Protein 3HYB (pdb70)

Structure (mmCIF, N/CA/C/O backbone):
data_3HYB
#
_entry.id   3HYB
#
_cell.length_a   74.990
_cell.length_b   74.990
_cell.length_c   123.841
_cell.angle_alpha   90.000
_cell.angle_beta   90.000
_cell.angle_gamma   120.000
#
_symmetry.space_group_name_H-M   'P 31 2 1'
#
loop_
_entity.id
_entity.type
_entity.pdbx_description
1 polymer 'RbcX protein'
2 non-polymer 'SULFATE ION'
3 water water
#
loop_
_atom_site.group_PDB
_atom_site.id
_atom_site.type_symbol
_atom_site.label_atom_id
_atom_site.label_alt_id
_atom_site.label_comp_id
_atom_site.label_asym_id
_atom_site.label_entity_id
_atom_site.label_seq_id
_atom_site.pdbx_PDB_ins_code
_atom_site.Cartn_x
_atom_site.Cartn_y
_atom_site.Cartn_z
_atom_site.occupancy
_atom_site.B_iso_or_equiv
_atom_site.auth_seq_id
_atom_site.auth_comp_id
_atom_site.auth_asym_id
_atom_site.auth_atom_id
_atom_site.pdbx_PDB_model_num
ATOM 1 N N . SER A 1 11 ? 66.524 -21.594 16.845 1.00 44.22 -9 SER A N 1
ATOM 2 C CA . SER A 1 11 ? 66.031 -21.734 15.444 1.00 43.83 -9 SER A CA 1
ATOM 3 C C . SER A 1 11 ? 64.549 -21.397 15.388 1.00 43.91 -9 SER A C 1
ATOM 4 O O . SER A 1 11 ? 63.699 -22.265 15.140 1.00 44.07 -9 SER A O 1
ATOM 6 N N . SER A 1 12 ? 64.259 -20.123 15.635 1.00 42.93 -8 SER A N 1
ATOM 7 C CA . SER A 1 12 ? 62.932 -19.568 15.474 1.00 42.53 -8 SER A CA 1
ATOM 8 C C . SER A 1 12 ? 62.797 -18.974 14.065 1.00 42.26 -8 SER A C 1
ATOM 9 O O . SER A 1 12 ? 62.261 -17.870 13.895 1.00 41.82 -8 SER A O 1
ATOM 11 N N . GLY A 1 13 ? 63.285 -19.723 13.065 1.00 41.69 -7 GLY A N 1
ATOM 12 C CA . GLY A 1 13 ? 63.339 -19.263 11.669 1.00 41.15 -7 GLY A CA 1
ATOM 13 C C . GLY A 1 13 ? 61.997 -19.038 10.985 1.00 40.99 -7 GLY A C 1
ATOM 14 O O . GLY A 1 13 ? 61.776 -17.993 10.353 1.00 41.07 -7 GLY A O 1
ATOM 15 N N . LEU A 1 14 ? 61.102 -20.020 11.113 1.00 40.59 -6 LEU A N 1
ATOM 16 C CA . LEU A 1 14 ? 59.787 -19.995 10.457 1.00 39.87 -6 LEU A CA 1
ATOM 17 C C . LEU A 1 14 ? 58.739 -19.112 11.143 1.00 39.48 -6 LEU A C 1
ATOM 18 O O . LEU A 1 14 ? 57.791 -18.646 10.494 1.00 39.51 -6 LEU A O 1
ATOM 23 N N A VAL A 1 15 ? 58.903 -18.901 12.445 0.50 39.34 -5 VAL A N 1
ATOM 24 N N B VAL A 1 15 ? 58.922 -18.882 12.444 0.50 39.13 -5 VAL A N 1
ATOM 25 C CA A VAL A 1 15 ? 57.953 -18.112 13.230 0.50 39.19 -5 VAL A CA 1
ATOM 26 C CA B VAL A 1 15 ? 58.001 -18.074 13.257 0.50 38.71 -5 VAL A CA 1
ATOM 27 C C A VAL A 1 15 ? 58.116 -16.605 12.965 0.50 38.95 -5 VAL A C 1
ATOM 28 C C B VAL A 1 15 ? 58.136 -16.584 12.923 0.50 38.73 -5 VAL A C 1
ATOM 29 O O A VAL A 1 15 ? 59.232 -16.086 13.038 0.50 38.87 -5 VAL A O 1
ATOM 30 O O B VAL A 1 15 ? 59.250 -16.057 12.913 0.50 38.65 -5 VAL A O 1
ATOM 37 N N . PRO A 1 16 ? 57.004 -15.903 12.641 1.00 38.74 -4 PRO A N 1
ATOM 38 C CA . PRO A 1 16 ? 57.041 -14.457 12.342 1.00 38.84 -4 PRO A CA 1
ATOM 39 C C . PRO A 1 16 ? 57.524 -13.579 13.509 1.00 39.31 -4 PRO A C 1
ATOM 40 O O . PRO A 1 16 ? 57.263 -13.888 14.677 1.00 39.11 -4 PRO A O 1
ATOM 44 N N . ARG A 1 17 ? 58.248 -12.510 13.172 1.00 40.22 -3 ARG A N 1
ATOM 45 C CA . ARG A 1 17 ? 58.725 -11.501 14.142 1.00 41.23 -3 ARG A CA 1
ATOM 46 C C . ARG A 1 17 ? 57.623 -10.971 15.075 1.00 41.55 -3 ARG A C 1
ATOM 47 O O . ARG A 1 17 ? 57.780 -10.894 16.307 1.00 41.45 -3 ARG A O 1
ATOM 49 N N . GLY A 1 18 ? 56.508 -10.591 14.467 1.00 41.80 -2 GLY A N 1
ATOM 50 C CA . GLY A 1 18 ? 55.409 -10.016 15.215 1.00 41.75 -2 GLY A CA 1
ATOM 51 C C . GLY A 1 18 ? 54.099 -1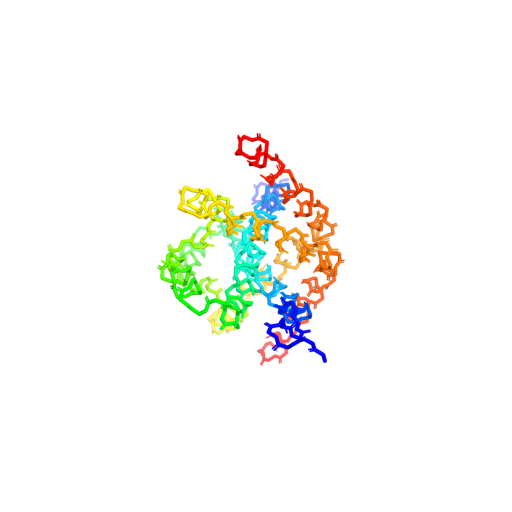0.335 14.545 1.00 41.88 -2 GLY A C 1
ATOM 52 O O . GLY A 1 18 ? 54.046 -11.091 13.553 1.00 41.74 -2 GLY A O 1
ATOM 53 N N . SER A 1 19 ? 53.041 -9.744 15.089 1.00 41.86 -1 SER A N 1
ATOM 54 C CA . SER A 1 19 ? 51.694 -10.117 14.715 1.00 41.69 -1 SER A CA 1
ATOM 55 C C . SER A 1 19 ? 50.949 -9.205 13.757 1.00 40.98 -1 SER A C 1
ATOM 56 O O . SER A 1 19 ? 49.806 -9.499 13.437 1.00 41.61 -1 SER A O 1
ATOM 59 N N . HIS A 1 20 ? 51.569 -8.122 13.286 1.00 40.01 0 HIS A N 1
ATOM 60 C CA . HIS A 1 20 ? 50.907 -7.215 12.329 1.00 38.79 0 HIS A CA 1
ATOM 61 C C . HIS A 1 20 ? 49.707 -6.508 12.953 1.00 37.62 0 HIS A C 1
ATOM 62 O O . HIS A 1 20 ? 48.671 -6.316 12.310 1.00 36.79 0 HIS A O 1
ATOM 69 N N . MET A 1 21 ? 49.859 -6.180 14.229 1.00 36.56 1 MET A N 1
ATOM 70 C CA . MET A 1 21 ? 48.895 -5.430 14.984 1.00 36.15 1 MET A CA 1
ATOM 71 C C . MET A 1 21 ? 49.527 -4.073 15.318 1.00 36.20 1 MET A C 1
ATOM 72 O O . MET A 1 21 ? 50.011 -3.840 16.442 1.00 35.91 1 MET A O 1
ATOM 77 N N . ASN A 1 22 ? 49.533 -3.195 14.319 1.00 35.76 2 ASN A N 1
ATOM 78 C CA . ASN A 1 22 ? 50.106 -1.872 14.456 1.00 36.53 2 ASN A CA 1
ATOM 79 C C . ASN A 1 22 ? 49.088 -0.966 15.173 1.00 36.53 2 ASN A C 1
ATOM 80 O O . ASN A 1 22 ? 48.253 -0.309 14.550 1.00 36.33 2 ASN A O 1
ATOM 85 N N . LEU A 1 23 ? 49.170 -0.966 16.493 1.00 37.01 3 LEU A N 1
ATOM 86 C CA . LEU A 1 23 ? 48.135 -0.398 17.357 1.00 37.90 3 LEU A CA 1
ATOM 87 C C . LEU A 1 23 ? 47.927 1.118 17.222 1.00 38.23 3 LEU A C 1
ATOM 88 O O . LEU A 1 23 ? 46.772 1.574 17.156 1.00 38.63 3 LEU A O 1
ATOM 93 N N . LYS A 1 24 ? 49.020 1.893 17.177 1.00 38.60 4 LYS A N 1
ATOM 94 C CA . LYS A 1 24 ? 48.928 3.348 16.892 1.00 39.04 4 LYS A CA 1
ATOM 95 C C . LYS A 1 24 ? 48.253 3.613 15.558 1.00 39.01 4 LYS A C 1
ATOM 96 O O . LYS A 1 24 ? 47.446 4.540 15.435 1.00 40.09 4 LYS A O 1
ATOM 102 N N . GLN A 1 25 ? 48.569 2.817 14.547 1.00 38.55 5 GLN A N 1
ATOM 103 C CA . GLN A 1 25 ? 47.914 3.005 13.262 1.00 38.84 5 GLN A CA 1
ATOM 104 C C . GLN A 1 25 ? 46.441 2.575 13.288 1.00 38.58 5 GLN A C 1
ATOM 105 O O . GLN A 1 25 ? 45.584 3.269 12.738 1.00 38.20 5 GLN A O 1
ATOM 111 N N . ILE A 1 26 ? 46.159 1.431 13.912 1.00 38.12 6 ILE A N 1
ATOM 112 C CA . ILE A 1 26 ? 44.786 0.917 14.010 1.00 37.52 6 ILE A CA 1
ATOM 113 C C . ILE A 1 26 ? 43.867 1.884 14.780 1.00 37.62 6 ILE A C 1
ATOM 114 O O . ILE A 1 26 ? 42.749 2.161 14.338 1.00 37.46 6 ILE A O 1
ATOM 119 N N . ALA A 1 27 ? 44.346 2.388 15.918 1.00 37.48 7 ALA A N 1
ATOM 120 C CA . ALA A 1 27 ? 43.600 3.357 16.733 1.00 37.35 7 ALA A CA 1
ATOM 121 C C . ALA A 1 27 ? 43.340 4.626 15.933 1.00 37.61 7 ALA A C 1
ATOM 122 O O . ALA A 1 27 ? 42.205 5.083 15.861 1.00 37.39 7 ALA A O 1
ATOM 124 N N A LYS A 1 28 ? 44.401 5.182 15.341 0.50 37.55 8 LYS A N 1
ATOM 125 N N B LYS A 1 28 ? 44.401 5.158 15.327 0.50 37.57 8 LYS A N 1
ATOM 126 C CA A LYS A 1 28 ? 44.313 6.351 14.471 0.50 37.39 8 LYS A CA 1
ATOM 127 C CA B LYS A 1 28 ? 44.350 6.338 14.478 0.50 37.38 8 LYS A CA 1
ATOM 128 C C A LYS A 1 28 ? 43.204 6.183 13.442 0.50 37.55 8 LYS A C 1
ATOM 129 C C B LYS A 1 28 ? 43.260 6.209 13.409 0.50 37.57 8 LYS A C 1
ATOM 130 O O A LYS A 1 28 ? 42.317 7.046 13.325 0.50 37.51 8 LYS A O 1
ATOM 131 O O B LYS A 1 28 ? 42.433 7.123 13.239 0.50 37.52 8 LYS A O 1
ATOM 142 N N . ASP A 1 29 ? 43.262 5.075 12.705 1.00 37.49 9 ASP A N 1
ATOM 143 C CA . ASP A 1 29 ? 42.279 4.766 11.665 1.00 37.66 9 ASP A CA 1
ATOM 144 C C . ASP A 1 29 ? 40.874 4.506 12.209 1.00 37.50 9 ASP A C 1
ATOM 145 O O . ASP A 1 29 ? 39.893 4.863 11.572 1.00 38.25 9 ASP A O 1
ATOM 150 N N . THR A 1 30 ? 40.779 3.877 13.375 1.00 37.46 10 THR A N 1
ATOM 151 C CA . THR A 1 30 ? 39.488 3.627 14.028 1.00 37.60 10 THR A CA 1
ATOM 152 C C . THR A 1 30 ? 38.850 4.954 14.500 1.00 37.99 10 THR A C 1
ATOM 153 O O . THR A 1 30 ? 37.631 5.131 14.413 1.00 37.41 10 THR A O 1
ATOM 157 N N . ALA A 1 31 ? 39.698 5.867 14.977 1.00 37.92 11 ALA A N 1
ATOM 158 C CA . ALA A 1 31 ? 39.283 7.161 15.461 1.00 38.48 11 ALA A CA 1
ATOM 159 C C . ALA A 1 31 ? 38.717 8.015 14.313 1.00 38.72 11 ALA A C 1
ATOM 160 O O . ALA A 1 31 ? 37.630 8.555 14.446 1.00 38.76 11 ALA A O 1
ATOM 162 N N . LYS A 1 32 ? 39.422 8.063 13.179 1.00 39.01 12 LYS A N 1
ATOM 163 C CA . LYS A 1 32 ? 38.962 8.752 11.971 1.00 39.52 12 LYS A CA 1
ATOM 164 C C . LYS A 1 32 ? 37.637 8.218 11.440 1.00 39.72 12 LYS A C 1
ATOM 165 O O . LYS A 1 32 ? 36.797 8.983 10.992 1.00 40.82 12 LYS A O 1
ATOM 167 N N . THR A 1 33 ? 37.480 6.900 11.442 1.00 40.02 13 THR A N 1
ATOM 168 C CA . THR A 1 33 ? 36.215 6.244 11.116 1.00 39.32 13 THR A CA 1
ATOM 169 C C . THR A 1 33 ? 35.116 6.622 12.106 1.00 38.71 13 THR A C 1
ATOM 170 O O . THR A 1 33 ? 33.959 6.766 11.718 1.00 38.44 13 THR A O 1
ATOM 174 N N . LEU A 1 34 ? 35.473 6.745 13.384 1.00 37.95 14 LEU A N 1
ATOM 175 C CA . LEU A 1 34 ? 34.506 7.082 14.418 1.00 37.95 14 LEU A CA 1
ATOM 176 C C . LEU A 1 34 ? 34.013 8.539 14.240 1.00 38.07 14 LEU A C 1
ATOM 177 O O . LEU A 1 34 ? 32.827 8.786 14.116 1.00 37.48 14 LEU A O 1
ATOM 182 N N . GLN A 1 35 ? 34.969 9.459 14.233 1.00 38.17 15 GLN A N 1
ATOM 183 C CA . GLN A 1 35 ? 34.796 10.851 13.915 1.00 38.92 15 GLN A CA 1
ATOM 184 C C . GLN A 1 35 ? 33.859 11.071 12.710 1.00 38.93 15 GLN A C 1
ATOM 185 O O . GLN A 1 35 ? 32.935 11.879 12.777 1.00 38.64 15 GLN A O 1
ATOM 191 N N A SER A 1 36 ? 34.085 10.302 11.647 0.50 38.72 16 SER A N 1
ATOM 192 N N B SER A 1 36 ? 34.093 10.351 11.618 0.50 38.74 16 SER A N 1
ATOM 193 C CA A SER A 1 36 ? 33.296 10.390 10.421 0.50 38.20 16 SER A CA 1
ATOM 194 C CA B SER A 1 36 ? 33.221 10.461 10.455 0.50 38.26 16 SER A CA 1
ATOM 195 C C A SER A 1 36 ? 31.951 9.635 10.453 0.50 38.27 16 SER A C 1
ATOM 196 C C B SER A 1 36 ? 31.836 9.864 10.713 0.50 38.26 16 SER A C 1
ATOM 197 O O A SER A 1 36 ? 31.099 9.847 9.587 0.50 37.94 16 SER A O 1
ATOM 198 O O B SER A 1 36 ? 30.827 10.411 10.273 0.50 37.95 16 SER A O 1
ATOM 203 N N . TYR A 1 37 ? 31.770 8.745 11.431 1.00 38.08 17 TYR A N 1
ATOM 204 C CA . TYR A 1 37 ? 30.447 8.170 11.706 1.00 37.12 17 TYR A CA 1
ATOM 205 C C . TYR A 1 37 ? 29.572 9.096 12.564 1.00 37.31 17 TYR A C 1
ATOM 206 O O . TYR A 1 37 ? 28.353 9.126 12.390 1.00 36.85 17 TYR A O 1
ATOM 215 N N . LEU A 1 38 ? 30.206 9.757 13.533 1.00 37.41 18 LEU A N 1
ATOM 216 C CA . LEU A 1 38 ? 29.576 10.748 14.390 1.00 38.14 18 LEU A CA 1
ATOM 217 C C . LEU A 1 38 ? 29.140 12.002 13.621 1.00 39.09 18 LEU A C 1
ATOM 218 O O . LEU A 1 38 ? 28.147 12.658 13.975 1.00 40.12 18 LEU A O 1
ATOM 223 N N . THR A 1 39 ? 29.886 12.319 12.563 1.00 39.64 19 THR A N 1
ATOM 224 C CA . THR A 1 39 ? 29.561 13.401 11.658 1.00 39.70 19 THR A CA 1
ATOM 225 C C . THR A 1 39 ? 28.295 13.033 10.905 1.00 40.57 19 THR A C 1
ATOM 226 O O . THR A 1 39 ? 27.372 13.850 10.781 1.00 41.38 19 THR A O 1
ATOM 230 N N . TYR A 1 40 ? 28.249 11.797 10.421 1.00 40.28 20 TYR A N 1
ATOM 231 C CA . TYR A 1 40 ? 27.091 11.269 9.733 1.00 40.40 20 TYR A CA 1
ATOM 232 C C . TYR A 1 40 ? 25.866 11.204 10.642 1.00 40.24 20 TYR A C 1
ATOM 233 O O . TYR A 1 40 ? 24.729 11.444 10.206 1.00 40.43 20 TYR A O 1
ATOM 242 N N . GLN A 1 41 ? 26.087 10.902 11.907 1.00 39.39 21 GLN A N 1
ATOM 243 C CA . GLN A 1 41 ? 24.979 10.822 12.813 1.00 39.22 21 GLN A CA 1
ATOM 244 C C . GLN A 1 41 ? 24.476 12.228 13.241 1.00 38.94 21 GLN A C 1
ATOM 245 O O . GLN A 1 41 ? 23.277 12.393 13.482 1.00 38.71 21 GLN A O 1
ATOM 251 N N . ALA A 1 42 ? 25.384 13.214 13.319 1.00 37.86 22 ALA A N 1
ATOM 252 C CA . ALA A 1 42 ? 25.023 14.630 13.515 1.00 37.33 22 ALA A CA 1
ATOM 253 C C . ALA A 1 42 ? 24.190 15.145 12.359 1.00 37.42 22 ALA A C 1
ATOM 254 O O . ALA A 1 42 ? 23.229 15.888 12.570 1.00 37.81 22 ALA A O 1
ATOM 256 N N . LEU A 1 43 ? 24.564 14.750 11.147 1.00 37.16 23 LEU A N 1
ATOM 257 C CA . LEU A 1 43 ? 23.770 14.993 9.971 1.00 37.01 23 LEU A CA 1
ATOM 258 C C . LEU A 1 43 ? 22.334 14.484 10.123 1.00 37.78 23 LEU A C 1
ATOM 259 O O . LEU A 1 43 ? 21.377 15.203 9.800 1.00 37.76 23 LEU A O 1
ATOM 264 N N . ARG A 1 44 ? 22.177 13.251 10.603 1.00 37.89 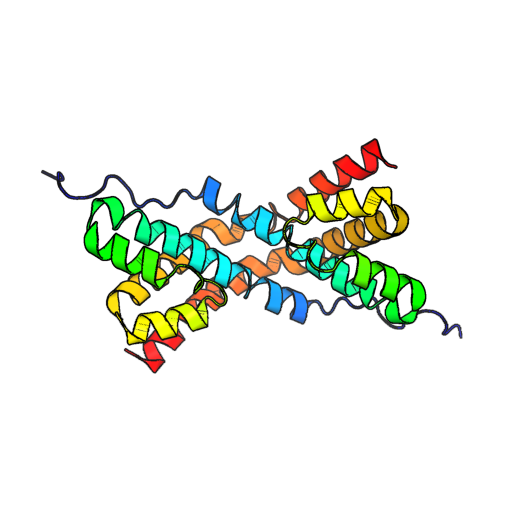24 ARG A N 1
ATOM 265 C CA . ARG A 1 44 ? 20.850 12.655 10.710 1.00 38.15 24 ARG A CA 1
ATOM 266 C C . ARG A 1 44 ? 19.978 13.449 11.671 1.00 37.78 24 ARG A C 1
ATOM 267 O O . ARG A 1 44 ? 18.787 13.641 11.404 1.00 37.66 24 ARG A O 1
ATOM 275 N N . THR A 1 45 ? 20.590 13.880 12.778 1.00 36.69 25 THR A N 1
ATOM 276 C CA . THR A 1 45 ? 19.962 14.685 13.803 1.00 36.41 25 THR A CA 1
ATOM 277 C C . THR A 1 45 ? 19.432 16.023 13.227 1.00 37.14 25 THR A C 1
ATOM 278 O O . THR A 1 45 ? 18.246 16.320 13.397 1.00 36.48 25 THR A O 1
ATOM 282 N N . VAL A 1 46 ? 20.289 16.793 12.534 1.00 37.72 26 VAL A N 1
ATOM 283 C CA . VAL A 1 46 ? 19.887 18.117 12.041 1.00 38.18 26 VAL A CA 1
ATOM 284 C C . VAL A 1 46 ? 18.911 18.012 10.888 1.00 38.13 26 VAL A C 1
ATOM 285 O O . VAL A 1 46 ? 17.997 18.829 10.774 1.00 37.83 26 VAL A O 1
ATOM 289 N N . LEU A 1 47 ? 19.084 16.980 10.068 1.00 37.81 27 LEU A N 1
ATOM 290 C CA . LEU A 1 47 ? 18.095 16.585 9.070 1.00 37.61 27 LEU A CA 1
ATOM 291 C C . LEU A 1 47 ? 16.698 16.377 9.678 1.00 37.08 27 LEU A C 1
ATOM 292 O O . LEU A 1 47 ? 15.700 16.885 9.162 1.00 37.05 27 LEU A O 1
ATOM 297 N N . ALA A 1 48 ? 16.642 15.636 10.779 1.00 35.92 28 ALA A N 1
ATOM 298 C CA . ALA A 1 48 ? 15.407 15.414 11.496 1.00 35.64 28 ALA A CA 1
ATOM 299 C C . ALA A 1 48 ? 14.831 16.689 12.150 1.00 35.71 28 ALA A C 1
ATOM 300 O O . ALA A 1 48 ? 13.592 16.887 12.151 1.00 35.78 28 ALA A O 1
ATOM 302 N N A GLN A 1 49 ? 15.728 17.511 12.713 0.60 35.50 29 GLN A N 1
ATOM 303 N N B GLN A 1 49 ? 15.693 17.544 12.694 0.40 35.22 29 GLN A N 1
ATOM 304 C CA A GLN A 1 49 ? 15.398 18.825 13.296 0.60 35.37 29 GLN A CA 1
ATOM 305 C CA B GLN A 1 49 ? 15.224 18.803 13.284 0.40 34.80 29 GLN A CA 1
ATOM 306 C C A GLN A 1 49 ? 14.764 19.715 12.234 0.60 35.50 29 GLN A C 1
ATOM 307 C C B GLN A 1 49 ? 14.729 19.767 12.215 0.40 35.18 29 GLN A C 1
ATOM 308 O O A GLN A 1 49 ? 13.677 20.247 12.435 0.60 35.98 29 GLN A O 1
ATOM 309 O O B GLN A 1 49 ? 13.697 20.410 12.392 0.40 35.54 29 GLN A O 1
ATOM 320 N N . LEU A 1 50 ? 15.456 19.847 11.104 1.00 35.62 30 LEU A N 1
ATOM 321 C CA . LEU A 1 50 ? 15.003 20.582 9.927 1.00 35.58 30 LEU A CA 1
ATOM 322 C C . LEU A 1 50 ? 13.703 20.033 9.309 1.00 36.39 30 LEU A C 1
ATOM 323 O O . LEU A 1 50 ? 12.879 20.805 8.800 1.00 35.62 30 LEU A O 1
ATOM 328 N N . GLY A 1 51 ? 13.523 18.708 9.329 1.00 37.13 31 GLY A N 1
ATOM 329 C CA . GLY A 1 51 ? 12.250 18.101 8.915 1.00 37.89 31 GLY A CA 1
ATOM 330 C C . GLY A 1 51 ? 11.052 18.702 9.649 1.00 38.54 31 GLY A C 1
ATOM 331 O O . GLY A 1 51 ? 9.986 18.880 9.071 1.00 38.44 31 GLY A O 1
ATOM 332 N N . GLU A 1 52 ? 11.244 19.024 10.926 1.00 39.20 32 GLU A N 1
ATOM 333 C CA . GLU A 1 52 ? 10.243 19.739 11.715 1.00 39.73 32 GLU A CA 1
ATOM 334 C C . GLU A 1 52 ? 10.223 21.246 11.469 1.00 40.00 32 GLU A C 1
ATOM 335 O O . GLU A 1 52 ? 9.159 21.814 11.271 1.00 40.24 32 GLU A O 1
ATOM 341 N N . THR A 1 53 ? 11.392 21.892 11.469 1.00 40.08 33 THR A N 1
ATOM 342 C CA . THR A 1 53 ? 11.451 23.360 11.493 1.00 39.50 33 THR A CA 1
ATOM 343 C C . THR A 1 53 ? 11.542 24.026 10.139 1.00 39.47 33 THR A C 1
ATOM 344 O O . THR A 1 53 ? 11.074 25.151 9.976 1.00 39.52 33 THR A O 1
ATOM 348 N N . ASN A 1 54 ? 12.160 23.359 9.170 1.00 39.62 34 ASN A N 1
ATOM 349 C CA . ASN A 1 54 ? 12.336 23.929 7.835 1.00 39.12 34 ASN A CA 1
ATOM 350 C C . ASN A 1 54 ? 12.350 22.841 6.757 1.00 39.50 34 ASN A C 1
ATOM 351 O O . ASN A 1 54 ? 13.408 22.554 6.186 1.00 39.87 34 ASN A O 1
ATOM 356 N N . PRO A 1 55 ? 11.165 22.256 6.452 1.00 39.35 35 PRO A N 1
ATOM 357 C CA . PRO A 1 55 ? 11.020 21.178 5.472 1.00 39.06 35 PRO A CA 1
ATOM 358 C C . PRO A 1 55 ? 11.752 21.334 4.130 1.00 38.41 35 PRO A C 1
ATOM 359 O O . PRO A 1 55 ? 12.352 20.360 3.668 1.00 38.37 35 PRO A O 1
ATOM 363 N N . PRO A 1 56 ? 11.654 22.507 3.476 1.00 38.21 36 PRO A N 1
ATOM 364 C CA . PRO A 1 56 ? 12.417 22.702 2.221 1.00 37.68 36 PRO A CA 1
ATOM 365 C C . PRO A 1 56 ? 13.943 22.641 2.376 1.00 37.50 36 PRO A C 1
ATOM 366 O O . PRO A 1 56 ? 14.618 22.102 1.498 1.00 37.61 36 PRO A O 1
ATOM 370 N N . LEU A 1 57 ? 14.465 23.155 3.482 1.00 37.39 37 LEU A N 1
ATOM 371 C CA . LEU A 1 57 ? 15.899 23.092 3.773 1.00 37.58 37 LEU A CA 1
ATOM 372 C C . LEU A 1 57 ? 16.345 21.675 4.163 1.00 37.52 37 LEU A C 1
ATOM 373 O O . LEU A 1 57 ? 17.451 21.266 3.830 1.00 37.71 37 LEU A O 1
ATOM 378 N N . ALA A 1 58 ? 15.480 20.931 4.854 1.00 37.04 38 ALA A N 1
ATOM 379 C CA . ALA A 1 58 ? 15.715 19.504 5.077 1.00 36.28 38 ALA A CA 1
ATOM 380 C C . ALA A 1 58 ? 15.904 18.778 3.746 1.00 36.00 38 ALA A C 1
ATOM 381 O O . ALA A 1 58 ? 16.834 18.000 3.592 1.00 36.21 38 ALA A O 1
ATOM 383 N N . LEU A 1 59 ? 15.032 19.058 2.781 1.00 35.39 39 LEU A N 1
ATOM 384 C CA . LEU A 1 59 ? 15.089 18.412 1.471 1.00 35.35 39 LEU A CA 1
ATOM 385 C C . LEU A 1 59 ? 16.387 18.762 0.731 1.00 35.77 39 LEU A C 1
ATOM 386 O O . LEU A 1 59 ? 17.030 17.878 0.151 1.00 36.03 39 LEU A O 1
ATOM 391 N N . TRP A 1 60 ? 16.750 20.046 0.764 1.00 36.16 40 TRP A N 1
ATOM 392 C CA . TRP A 1 60 ? 18.000 20.541 0.184 1.00 36.50 40 TRP A CA 1
ATOM 393 C C . TRP A 1 60 ? 19.200 19.787 0.775 1.00 36.77 40 TRP A C 1
ATOM 394 O O . TRP A 1 60 ? 20.041 19.316 0.031 1.00 36.93 40 TRP A O 1
ATOM 405 N N . LEU A 1 61 ? 19.254 19.698 2.104 1.00 37.05 41 LEU A N 1
ATOM 406 C CA . LEU A 1 61 ? 20.339 19.042 2.815 1.00 37.52 41 LEU A CA 1
ATOM 407 C C . LEU A 1 61 ? 20.422 17.545 2.492 1.00 38.31 41 LEU A C 1
ATOM 408 O O . LEU A 1 61 ? 21.504 17.025 2.314 1.00 39.45 41 LEU A O 1
ATOM 413 N N . HIS A 1 62 ? 19.275 16.882 2.398 1.00 38.13 42 HIS A N 1
ATOM 414 C CA . HIS A 1 62 ? 19.186 15.454 2.090 1.00 37.42 42 HIS A CA 1
ATOM 415 C C . HIS A 1 62 ? 19.711 15.176 0.673 1.00 37.69 42 HIS A C 1
ATOM 416 O O . HIS A 1 62 ? 20.568 14.303 0.461 1.00 38.16 42 HIS A O 1
ATOM 423 N N . ASN A 1 63 ? 19.190 15.923 -0.288 1.00 37.47 43 ASN A N 1
ATOM 424 C CA . ASN A 1 63 ? 19.624 15.832 -1.663 1.00 37.61 43 ASN A CA 1
ATOM 425 C C . ASN A 1 63 ? 21.100 16.200 -1.825 1.00 37.85 43 ASN A C 1
ATOM 426 O O . ASN A 1 63 ? 21.801 15.573 -2.607 1.00 37.84 43 ASN A O 1
ATOM 431 N N . PHE A 1 64 ? 21.567 17.213 -1.097 1.00 38.32 44 PHE A N 1
ATOM 432 C CA . PHE A 1 64 ? 22.970 17.608 -1.166 1.00 39.39 44 PHE A CA 1
ATOM 433 C C . PHE A 1 64 ? 23.892 16.489 -0.628 1.00 39.32 44 PHE A C 1
ATOM 434 O O . PHE A 1 64 ? 24.934 16.211 -1.204 1.00 39.63 44 PHE A O 1
ATOM 442 N N . SER A 1 65 ? 23.479 15.870 0.474 1.00 39.25 45 SER A N 1
ATOM 443 C CA . SER A 1 65 ? 24.282 14.936 1.239 1.00 39.08 45 SER A CA 1
ATOM 444 C C . SER A 1 65 ? 24.440 13.526 0.663 1.00 39.72 45 SER A C 1
ATOM 445 O O . SER A 1 65 ? 25.376 12.798 1.050 1.00 39.91 45 SER A O 1
ATOM 448 N N . ALA A 1 66 ? 23.530 13.150 -0.235 1.00 39.97 46 ALA A N 1
ATOM 449 C CA . ALA A 1 66 ? 23.439 11.797 -0.788 1.00 40.57 46 ALA A CA 1
ATOM 450 C C .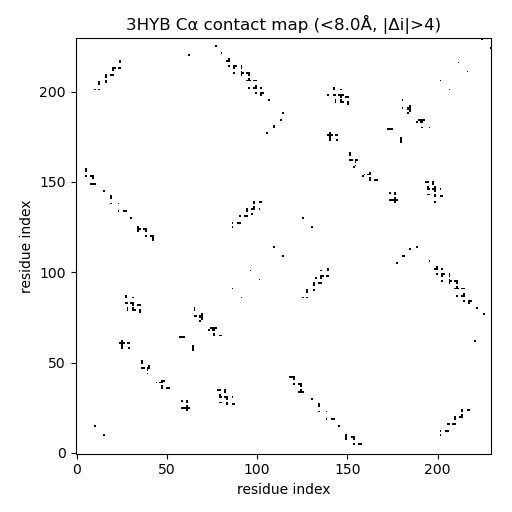 ALA A 1 66 ? 24.736 11.326 -1.465 1.00 40.90 46 ALA A C 1
ATOM 451 O O . ALA A 1 66 ? 25.113 11.828 -2.518 1.00 41.13 46 ALA A O 1
ATOM 453 N N . GLY A 1 67 ? 25.423 10.370 -0.842 1.00 41.55 47 GLY A N 1
ATOM 454 C CA . GLY A 1 67 ? 26.710 9.883 -1.349 1.00 41.93 47 GLY A CA 1
ATOM 455 C C . GLY A 1 67 ? 27.880 10.827 -1.093 1.00 42.35 47 GLY A C 1
ATOM 456 O O . GLY A 1 67 ? 28.799 10.915 -1.912 1.00 42.37 47 GLY A O 1
ATOM 457 N N . LYS A 1 68 ? 27.847 11.532 0.044 1.00 42.52 48 LYS A N 1
ATOM 458 C CA . LYS A 1 68 ? 28.927 12.455 0.450 1.00 42.63 48 LYS A CA 1
ATOM 459 C C . LYS A 1 68 ? 29.519 12.167 1.841 1.00 42.37 48 LYS A C 1
ATOM 460 O O . LYS A 1 68 ? 30.496 12.805 2.239 1.00 42.62 48 LYS A O 1
ATOM 466 N N . VAL A 1 69 ? 28.938 11.206 2.562 1.00 42.09 49 VAL A N 1
ATOM 467 C CA . VAL A 1 69 ? 29.234 10.983 3.994 1.00 41.71 49 VAL A CA 1
ATOM 468 C C . VAL A 1 69 ? 30.375 10.009 4.353 1.00 41.00 49 VAL A C 1
ATOM 469 O O . VAL A 1 69 ? 30.535 9.656 5.529 1.00 40.73 49 VAL A O 1
ATOM 473 N N . GLN A 1 70 ? 31.169 9.592 3.366 1.00 39.99 50 GLN A N 1
ATOM 474 C CA . GLN A 1 70 ? 32.281 8.663 3.622 1.00 39.23 50 GLN A CA 1
ATOM 475 C C . GLN A 1 70 ? 33.368 9.297 4.494 1.00 38.64 50 GLN A C 1
ATOM 476 O O . GLN A 1 70 ? 33.850 8.680 5.441 1.00 38.26 50 GLN A O 1
ATOM 478 N N . ASP A 1 71 ? 33.736 10.533 4.170 1.00 38.01 51 ASP A N 1
ATOM 479 C CA . ASP A 1 71 ? 34.725 11.284 4.934 1.00 37.37 51 ASP A CA 1
ATOM 480 C C . ASP A 1 71 ? 34.054 12.529 5.528 1.00 37.45 51 ASP A C 1
ATOM 481 O O . ASP A 1 71 ? 33.631 13.425 4.803 1.00 37.31 51 ASP A O 1
ATOM 486 N N . GLY A 1 72 ? 33.971 12.561 6.858 1.00 37.77 52 GLY A N 1
ATOM 487 C CA . GLY A 1 72 ? 33.280 13.614 7.601 1.00 37.74 52 GLY A CA 1
ATOM 488 C C . GLY A 1 72 ? 33.873 15.006 7.469 1.00 37.75 52 GLY A C 1
ATOM 489 O O . GLY A 1 72 ? 33.149 15.985 7.558 1.00 37.90 52 GLY A O 1
ATOM 490 N N . GLU A 1 73 ? 35.188 15.104 7.269 1.00 37.81 53 GLU A N 1
ATOM 491 C CA . GLU A 1 73 ? 35.841 16.411 7.152 1.00 37.68 53 GLU A CA 1
ATOM 492 C C . GLU A 1 73 ? 35.639 16.982 5.760 1.00 37.51 53 GLU A C 1
ATOM 493 O O . GLU A 1 73 ? 35.378 18.178 5.595 1.00 37.72 53 GLU A O 1
ATOM 499 N N . LYS A 1 74 ? 35.749 16.106 4.767 1.00 37.27 54 LYS A N 1
ATOM 500 C CA . LYS A 1 74 ? 35.463 16.436 3.385 1.00 37.11 54 LYS A CA 1
ATOM 501 C C . LYS A 1 74 ? 34.010 16.899 3.236 1.00 37.03 54 LYS A C 1
ATOM 502 O O . LYS A 1 74 ? 33.726 17.883 2.541 1.00 37.07 54 LYS A O 1
ATOM 504 N N . TYR A 1 75 ? 33.106 16.191 3.911 1.00 36.78 55 TYR A N 1
ATOM 505 C CA . TYR A 1 75 ? 31.681 16.510 3.908 1.00 36.44 55 TYR A CA 1
ATOM 506 C C . TYR A 1 75 ? 31.406 17.919 4.457 1.00 36.09 55 TYR A C 1
ATOM 507 O O . TYR A 1 75 ? 30.829 18.749 3.756 1.00 35.57 55 TYR A O 1
ATOM 516 N N . ILE A 1 76 ? 31.819 18.177 5.705 1.00 35.55 56 ILE A N 1
ATOM 517 C CA . ILE A 1 76 ? 31.676 19.508 6.313 1.00 34.95 56 ILE A CA 1
ATOM 518 C C . ILE A 1 76 ? 32.261 20.655 5.450 1.00 34.95 56 ILE A C 1
ATOM 519 O O . ILE A 1 76 ? 31.621 21.698 5.290 1.00 34.77 56 ILE A O 1
ATOM 524 N N . GLU A 1 77 ? 33.447 20.451 4.875 1.00 34.68 57 GLU A N 1
ATOM 525 C CA . GLU A 1 77 ? 34.047 21.456 3.986 1.00 34.81 57 GLU A CA 1
ATOM 526 C C . GLU A 1 77 ? 33.222 21.713 2.711 1.00 34.38 57 GLU A C 1
ATOM 527 O O . GLU A 1 77 ? 33.091 22.852 2.274 1.00 34.09 57 GLU A O 1
ATOM 533 N N . GLU A 1 78 ? 32.665 20.660 2.123 1.00 34.19 58 GLU A N 1
ATOM 534 C CA . GLU A 1 78 ? 31.761 20.828 0.986 1.00 34.69 58 GLU A CA 1
ATOM 535 C C . GLU A 1 78 ? 30.514 21.620 1.383 1.00 34.42 58 GLU A C 1
ATOM 536 O O . GLU A 1 78 ? 30.016 22.432 0.605 1.00 33.81 58 GLU A O 1
ATOM 542 N N . LEU A 1 79 ? 30.031 21.373 2.604 1.00 34.51 59 LEU A N 1
ATOM 543 C CA . LEU A 1 79 ? 28.838 22.024 3.118 1.00 33.89 59 LEU A CA 1
ATOM 544 C C . LEU A 1 79 ? 29.090 23.497 3.455 1.00 34.32 59 LEU A C 1
ATOM 545 O O . LEU A 1 79 ? 28.217 24.329 3.256 1.00 34.13 59 LEU A O 1
ATOM 550 N N . PHE A 1 80 ? 30.288 23.814 3.945 1.00 34.81 60 PHE A N 1
ATOM 551 C CA . PHE A 1 80 ? 30.684 25.210 4.184 1.00 35.11 60 PHE A CA 1
ATOM 552 C C . PHE A 1 80 ? 30.527 26.178 3.010 1.00 35.43 60 PHE A C 1
ATOM 553 O O . PHE A 1 80 ? 30.143 27.339 3.208 1.00 35.86 60 PHE A O 1
ATOM 561 N N . LEU A 1 81 ? 30.834 25.718 1.799 1.00 36.05 61 LEU A N 1
ATOM 562 C CA . LEU A 1 81 ? 30.701 26.554 0.591 1.00 36.25 61 LEU A CA 1
ATOM 563 C C . LEU A 1 81 ? 29.252 26.914 0.267 1.00 36.59 61 LEU A C 1
ATOM 564 O O . LEU A 1 81 ? 28.965 28.034 -0.170 1.00 36.29 61 LEU A O 1
ATOM 569 N N . GLU A 1 82 ? 28.338 25.971 0.496 1.00 36.94 62 GLU A N 1
ATOM 570 C CA . GLU A 1 82 ? 26.933 26.163 0.119 1.00 37.25 62 GLU A CA 1
ATOM 571 C C . GLU A 1 82 ? 26.149 26.780 1.267 1.00 36.79 62 GLU A C 1
ATOM 572 O O . GLU A 1 82 ? 25.474 27.797 1.083 1.00 36.63 62 GLU A O 1
ATOM 578 N N . LYS A 1 83 ? 26.267 26.173 2.446 1.00 36.00 63 LYS A N 1
ATOM 579 C CA . LYS A 1 83 ? 25.471 26.544 3.611 1.00 35.74 63 LYS A CA 1
ATOM 580 C C . LYS A 1 83 ? 26.272 26.591 4.923 1.00 35.55 63 LYS A C 1
ATOM 581 O O . LYS A 1 83 ? 26.102 25.721 5.776 1.00 35.25 63 LYS A O 1
ATOM 587 N N . PRO A 1 84 ? 27.090 27.645 5.128 1.00 35.46 64 PRO A N 1
ATOM 588 C CA . PRO A 1 84 ? 27.982 27.695 6.300 1.00 35.43 64 PRO A CA 1
ATOM 589 C C . PRO A 1 84 ? 27.221 27.572 7.624 1.00 35.19 64 PRO A C 1
ATOM 590 O O . PRO A 1 84 ? 27.769 27.082 8.614 1.00 35.65 64 PRO A O 1
ATOM 594 N N . ASP A 1 85 ? 25.966 27.998 7.607 1.00 34.87 65 ASP A N 1
ATOM 595 C CA . ASP A 1 85 ? 25.030 27.889 8.724 1.00 35.28 65 ASP A CA 1
ATOM 596 C C . ASP A 1 85 ? 24.802 26.437 9.193 1.00 34.49 65 ASP A C 1
ATOM 597 O O . ASP A 1 85 ? 24.835 26.137 10.385 1.00 33.83 65 ASP A O 1
ATOM 602 N N . LEU A 1 86 ? 24.493 25.578 8.231 1.00 34.45 66 LEU A N 1
ATOM 603 C CA . LEU A 1 86 ? 24.286 24.151 8.437 1.00 34.59 66 LEU A CA 1
ATOM 604 C C . LEU A 1 86 ? 25.578 23.432 8.818 1.00 34.82 66 LEU A C 1
ATOM 605 O O . LEU A 1 86 ? 25.576 22.627 9.746 1.00 35.37 66 LEU A O 1
ATOM 610 N N . ALA A 1 87 ? 26.675 23.736 8.120 1.00 34.55 67 ALA A N 1
ATOM 611 C CA . ALA A 1 87 ? 27.987 23.188 8.471 1.00 34.63 67 ALA A CA 1
ATOM 612 C C . ALA A 1 87 ? 28.301 23.390 9.945 1.00 34.37 67 ALA A C 1
ATOM 613 O O . ALA A 1 87 ? 28.718 22.450 10.637 1.00 35.46 67 ALA A O 1
ATOM 615 N N . LEU A 1 88 ? 28.090 24.609 10.423 1.00 33.56 68 LEU A N 1
ATOM 616 C CA . LEU A 1 88 ? 28.368 24.954 11.802 1.00 32.58 68 LEU A CA 1
ATOM 617 C C . LEU A 1 88 ? 27.460 24.208 12.764 1.00 32.54 68 LEU A C 1
ATOM 618 O O . LEU A 1 88 ? 27.908 23.814 13.850 1.00 31.51 68 LEU A O 1
ATOM 623 N N . ARG A 1 89 ? 26.203 24.023 12.356 1.00 32.61 69 ARG A N 1
ATOM 624 C CA . ARG A 1 89 ? 25.212 23.217 13.096 1.00 33.35 69 ARG A CA 1
ATOM 625 C C . ARG A 1 89 ? 25.655 21.748 13.272 1.00 33.81 69 ARG A C 1
ATOM 626 O O . ARG A 1 89 ? 25.644 21.228 14.383 1.00 33.86 69 ARG A O 1
ATOM 634 N N . ILE A 1 90 ? 26.038 21.103 12.177 1.00 35.22 70 ILE A N 1
ATOM 635 C CA . ILE A 1 90 ? 26.564 19.736 12.206 1.00 36.65 70 ILE A CA 1
ATOM 636 C C . ILE A 1 90 ? 27.816 19.635 13.071 1.00 37.60 70 ILE A C 1
ATOM 637 O O . ILE A 1 90 ? 27.953 18.694 13.868 1.00 38.54 70 ILE A O 1
ATOM 642 N N . MET A 1 91 ? 28.708 20.620 12.944 1.00 37.74 71 MET A N 1
ATOM 643 C CA . MET A 1 91 ? 29.940 20.663 13.732 1.00 37.52 71 MET A CA 1
ATOM 644 C C . MET A 1 91 ? 29.698 20.623 15.227 1.00 37.23 71 MET A C 1
ATOM 645 O O . MET A 1 91 ? 30.450 19.952 15.976 1.00 38.38 71 MET A O 1
ATOM 650 N N . THR A 1 92 ? 28.679 21.369 15.652 1.00 35.43 72 THR A N 1
ATOM 651 C CA . THR A 1 92 ? 28.217 21.436 17.031 1.00 34.12 72 THR A CA 1
ATOM 652 C C . THR A 1 92 ? 27.535 20.151 17.520 1.00 34.35 72 THR A C 1
ATOM 653 O O . THR A 1 92 ? 27.669 19.769 18.691 1.00 34.33 72 THR A O 1
ATOM 657 N N . VAL A 1 93 ? 26.731 19.551 16.648 1.00 34.76 73 VAL A N 1
ATOM 658 C CA . VAL A 1 93 ? 25.984 18.340 16.994 1.00 35.49 73 VAL A CA 1
ATOM 659 C C . VAL A 1 93 ? 26.967 17.112 17.159 1.00 35.52 73 VAL A C 1
ATOM 660 O O . VAL A 1 93 ? 26.904 16.401 18.150 1.00 35.31 73 VAL A O 1
ATOM 664 N N . ARG A 1 94 ? 27.888 16.940 16.218 1.00 35.89 74 ARG A N 1
ATOM 665 C CA . ARG A 1 94 ? 28.930 15.896 16.266 1.00 36.92 74 ARG A CA 1
ATOM 666 C C . ARG A 1 94 ? 29.789 16.039 17.521 1.00 37.61 74 ARG A C 1
ATOM 667 O O . ARG A 1 94 ? 30.158 15.048 18.156 1.00 38.56 74 ARG A O 1
ATOM 675 N N . GLU A 1 95 ? 30.089 17.285 17.876 1.00 37.40 75 GLU A N 1
ATOM 676 C CA . GLU A 1 95 ? 30.855 17.619 19.060 1.00 37.12 75 GLU A CA 1
ATOM 677 C C . GLU A 1 95 ? 30.051 17.210 20.304 1.00 36.24 75 GLU A C 1
ATOM 678 O O . GLU A 1 95 ? 30.589 16.600 21.223 1.00 36.18 75 GLU A O 1
ATOM 684 N N . HIS A 1 96 ? 28.762 17.550 20.319 1.00 35.33 76 HIS A N 1
ATOM 685 C CA . HIS A 1 96 ? 27.856 17.240 21.434 1.00 34.85 76 HIS A CA 1
ATOM 686 C C . HIS A 1 96 ? 27.626 15.734 21.609 1.00 34.50 76 HIS A C 1
ATOM 687 O O . HIS A 1 96 ? 27.633 15.221 22.719 1.00 34.00 76 HIS A O 1
ATOM 694 N N . ILE A 1 97 ? 27.364 15.058 20.498 1.00 35.01 77 ILE A N 1
ATOM 695 C CA . ILE A 1 97 ? 27.186 13.603 20.475 1.00 35.27 77 ILE A CA 1
ATOM 696 C C . ILE A 1 97 ? 28.393 12.902 21.098 1.00 35.61 77 ILE A C 1
ATOM 697 O O . ILE A 1 97 ? 28.234 12.094 22.025 1.00 35.89 77 ILE A O 1
ATOM 702 N N . ALA A 1 98 ? 29.586 13.286 20.649 1.00 35.80 78 ALA A N 1
ATOM 703 C CA . ALA A 1 98 ? 30.829 12.693 21.110 1.00 35.86 78 ALA A CA 1
ATOM 704 C C . ALA A 1 98 ? 31.013 12.887 22.594 1.00 35.92 78 ALA A C 1
ATOM 705 O O . ALA A 1 98 ? 31.380 11.946 23.302 1.00 36.20 78 ALA A O 1
ATOM 707 N N . GLU A 1 99 ? 30.747 14.104 23.067 1.00 35.53 79 GLU A N 1
ATOM 708 C CA . GLU A 1 99 ? 30.868 14.452 24.470 1.00 35.09 79 GLU A CA 1
ATOM 709 C C . GLU A 1 99 ? 29.903 13.668 25.350 1.00 34.25 79 GLU A C 1
ATOM 710 O O . GLU A 1 99 ? 30.188 13.451 26.529 1.00 34.09 79 GLU A O 1
ATOM 716 N N . GLU A 1 100 ? 28.750 13.286 24.804 1.00 33.65 80 GLU A N 1
ATOM 717 C CA . GLU A 1 100 ? 27.774 12.513 25.580 1.00 33.67 80 GLU A CA 1
ATOM 718 C C . GLU A 1 100 ? 28.101 10.993 25.561 1.00 32.71 80 GLU A C 1
ATOM 719 O O . GLU A 1 100 ? 27.950 10.318 26.567 1.00 32.81 80 GLU A O 1
ATOM 725 N N . ILE A 1 101 ? 28.498 10.460 24.414 1.00 32.11 81 ILE A N 1
ATOM 726 C CA . ILE A 1 101 ? 28.569 8.998 24.257 1.00 33.02 81 ILE A CA 1
ATOM 727 C C . ILE A 1 101 ? 29.970 8.367 24.227 1.00 32.85 81 ILE A C 1
ATOM 728 O O . ILE A 1 101 ? 30.076 7.163 24.446 1.00 33.64 81 ILE A O 1
ATOM 733 N N . ALA A 1 102 ? 31.012 9.166 23.959 1.00 32.41 82 ALA A N 1
ATOM 734 C CA . ALA A 1 102 ? 32.332 8.626 23.652 1.00 32.43 82 ALA A CA 1
ATOM 735 C C . ALA A 1 102 ? 32.850 7.741 24.782 1.00 32.52 82 ALA A C 1
ATOM 736 O O . ALA A 1 102 ? 33.381 6.668 24.525 1.00 32.92 82 ALA A O 1
ATOM 738 N N . GLU A 1 103 ? 32.651 8.186 26.013 1.00 32.18 83 GLU A N 1
ATOM 739 C CA . GLU A 1 103 ? 33.145 7.482 27.180 1.00 32.45 83 GLU A CA 1
ATOM 740 C C . GLU A 1 103 ? 32.545 6.083 27.398 1.00 32.34 83 GLU A C 1
ATOM 741 O O . GLU A 1 103 ? 33.122 5.291 28.140 1.00 31.59 83 GLU A O 1
ATOM 747 N N . PHE A 1 104 ? 31.404 5.795 26.762 1.00 32.30 84 PHE A N 1
ATOM 748 C CA . PHE A 1 104 ? 30.721 4.509 26.942 1.00 31.89 84 PHE A CA 1
ATOM 749 C C . PHE A 1 104 ? 31.030 3.534 25.811 1.00 31.91 84 PHE A C 1
ATOM 750 O O . PHE A 1 104 ? 30.693 2.353 25.914 1.00 32.16 84 PHE A O 1
ATOM 758 N N . LEU A 1 105 ? 31.650 4.022 24.735 1.00 31.60 85 LEU A N 1
ATOM 759 C CA . LEU A 1 105 ? 31.975 3.174 23.599 1.00 32.32 85 LEU A CA 1
ATOM 760 C C . LEU A 1 105 ? 33.022 2.054 23.878 1.00 32.47 85 LEU A C 1
ATOM 761 O O . LEU A 1 105 ? 32.853 0.934 23.369 1.00 32.29 85 LEU A O 1
ATOM 766 N N . PRO A 1 106 ? 34.102 2.350 24.649 1.00 32.31 86 PRO A N 1
ATOM 767 C CA . PRO A 1 106 ? 35.066 1.243 24.931 1.00 32.33 86 PRO A CA 1
ATOM 768 C C . PRO A 1 106 ? 34.405 -0.035 25.506 1.00 32.41 86 PRO A C 1
ATOM 769 O O . PRO A 1 106 ? 34.533 -1.092 24.893 1.00 32.09 86 PRO A O 1
ATOM 773 N N . GLU A 1 107 ? 33.676 0.067 26.627 1.00 32.64 87 GLU A N 1
ATOM 774 C CA . GLU A 1 107 ? 32.885 -1.072 27.133 1.00 33.33 87 GLU A CA 1
ATOM 775 C C . GLU A 1 107 ? 31.959 -1.703 26.094 1.00 32.85 87 GLU A C 1
ATOM 776 O O . GLU A 1 107 ? 31.914 -2.922 25.972 1.00 32.77 87 GLU A O 1
ATOM 782 N N . MET A 1 108 ? 31.197 -0.879 25.383 1.00 32.27 88 MET A N 1
ATOM 783 C CA . MET A 1 108 ? 30.186 -1.373 24.455 1.00 32.30 88 MET A CA 1
ATOM 784 C C . MET A 1 108 ? 30.790 -2.181 23.301 1.00 32.14 88 MET A C 1
ATOM 785 O O . MET A 1 108 ? 30.175 -3.132 22.825 1.00 31.77 88 MET A O 1
ATOM 790 N N . VAL A 1 109 ? 31.978 -1.768 22.861 1.00 32.36 89 VAL A N 1
ATOM 791 C CA . VAL A 1 109 ? 32.698 -2.380 21.758 1.00 33.16 89 VAL A CA 1
ATOM 792 C C . VAL A 1 109 ? 33.447 -3.639 22.225 1.00 33.31 89 VAL A C 1
ATOM 793 O O . VAL A 1 109 ? 33.454 -4.666 21.532 1.00 32.94 89 VAL A O 1
ATOM 797 N N . VAL A 1 110 ? 34.068 -3.556 23.404 1.00 33.17 90 VAL A N 1
ATOM 798 C CA . VAL A 1 110 ? 34.782 -4.705 23.958 1.00 32.42 90 VAL A CA 1
ATOM 799 C C . VAL A 1 110 ? 33.787 -5.784 24.341 1.00 32.69 90 VAL A C 1
ATOM 800 O O . VAL A 1 110 ? 33.899 -6.913 23.851 1.00 33.40 90 VAL A O 1
ATOM 804 N N . THR A 1 111 ? 32.809 -5.466 25.190 1.00 32.15 91 THR A N 1
ATOM 805 C CA . THR A 1 111 ? 31.870 -6.508 25.605 1.00 32.18 91 THR A CA 1
ATOM 806 C C . THR A 1 111 ? 30.936 -6.960 24.467 1.00 31.99 91 THR A C 1
ATOM 807 O O . THR A 1 111 ? 30.509 -8.119 24.448 1.00 32.45 91 THR A O 1
ATOM 811 N N . GLY A 1 112 ? 30.671 -6.079 23.503 1.00 31.60 92 GLY A N 1
ATOM 812 C CA . GLY A 1 112 ? 29.924 -6.457 22.294 1.00 31.05 92 GLY A CA 1
ATOM 813 C C . GLY A 1 112 ? 30.654 -7.488 21.438 1.00 31.08 92 GLY A C 1
ATOM 814 O O . GLY A 1 112 ? 30.065 -8.474 20.985 1.00 30.51 92 GLY A O 1
ATOM 815 N N . ILE A 1 113 ? 31.946 -7.252 21.215 1.00 30.89 93 ILE A N 1
ATOM 816 C CA . ILE A 1 113 ? 32.792 -8.187 20.473 1.00 30.29 93 ILE A CA 1
ATOM 817 C C . ILE A 1 113 ? 32.882 -9.530 21.198 1.00 29.85 93 ILE A C 1
ATOM 818 O O . ILE A 1 113 ? 32.720 -10.583 20.588 1.00 29.69 93 ILE A O 1
ATOM 823 N N . GLN A 1 114 ? 33.100 -9.479 22.505 1.00 29.70 94 GLN A N 1
ATOM 824 C CA . GLN A 1 114 ? 33.236 -10.683 23.312 1.00 29.65 94 GLN A CA 1
ATOM 825 C C . GLN A 1 114 ? 31.964 -11.521 23.347 1.00 30.03 94 GLN A C 1
ATOM 826 O O . GLN A 1 114 ? 32.035 -12.753 23.285 1.00 30.58 94 GLN A O 1
ATOM 832 N N . GLN A 1 115 ? 30.815 -10.855 23.420 1.00 30.24 95 GLN A N 1
ATOM 833 C CA . GLN A 1 115 ? 29.503 -11.516 23.386 1.00 30.57 95 GLN A CA 1
ATOM 834 C C . GLN A 1 115 ? 29.132 -12.017 21.982 1.00 30.45 95 GLN A C 1
ATOM 835 O O . GLN A 1 115 ? 28.520 -13.076 21.848 1.00 30.22 95 GLN A O 1
ATOM 837 N N . ALA A 1 116 ? 29.496 -11.242 20.953 1.00 30.42 96 ALA A N 1
ATOM 838 C CA . ALA A 1 116 ? 29.229 -11.591 19.552 1.00 30.37 96 ALA A CA 1
ATOM 839 C C . ALA A 1 116 ? 30.078 -12.766 19.130 1.00 30.55 96 ALA A C 1
ATOM 840 O O . ALA A 1 116 ? 29.559 -13.727 18.569 1.00 31.16 96 ALA A O 1
ATOM 842 N N . ASN A 1 117 ? 31.380 -12.692 19.414 1.00 30.50 97 ASN A N 1
ATOM 843 C CA . ASN A 1 117 ? 32.279 -13.841 19.276 1.00 29.75 97 ASN A CA 1
ATOM 844 C C . ASN A 1 117 ? 31.677 -15.079 19.900 1.00 30.34 97 ASN A C 1
ATOM 845 O O . ASN A 1 117 ? 31.513 -16.099 19.235 1.00 30.67 97 ASN A O 1
ATOM 850 N N . MET A 1 118 ? 31.331 -14.983 21.179 1.00 30.80 98 MET A N 1
ATOM 851 C CA . MET A 1 118 ? 30.900 -16.150 21.931 1.00 31.46 98 MET A CA 1
ATOM 852 C C . MET A 1 118 ? 29.505 -16.681 21.534 1.00 32.01 98 MET A C 1
ATOM 853 O O . MET A 1 118 ? 29.196 -17.856 21.756 1.00 32.10 98 MET A O 1
ATOM 858 N N . GLU A 1 119 ? 28.690 -15.822 20.919 1.00 32.60 99 GLU A N 1
ATOM 859 C CA . GLU A 1 119 ? 27.412 -16.241 20.335 1.00 33.02 99 GLU A CA 1
ATOM 860 C C . GLU A 1 119 ? 27.618 -17.008 19.023 1.00 33.20 99 GLU A C 1
ATOM 861 O O . GLU A 1 119 ? 26.808 -17.861 18.661 1.00 33.49 99 GLU A O 1
ATOM 863 N N . LYS A 1 120 ? 28.697 -16.692 18.310 1.00 33.43 100 LYS A N 1
ATOM 864 C CA . LYS A 1 120 ? 28.995 -17.328 17.034 1.00 33.55 100 LYS A CA 1
ATOM 865 C C . LYS A 1 120 ? 29.570 -18.719 17.234 1.00 33.49 100 LYS A C 1
ATOM 866 O O . LYS A 1 120 ? 29.343 -19.613 16.418 1.00 33.39 100 LYS A O 1
ATOM 872 N N . ARG A 1 121 ? 30.297 -18.902 18.334 1.00 33.40 101 ARG A N 1
ATOM 873 C CA . ARG A 1 121 ? 30.830 -20.218 18.700 1.00 32.77 101 ARG A CA 1
ATOM 874 C C . ARG A 1 121 ? 29.736 -21.142 19.235 1.00 33.13 101 ARG A C 1
ATOM 875 O O . ARG A 1 121 ? 29.798 -22.369 19.055 1.00 33.06 101 ARG A O 1
ATOM 883 N N . ARG A 1 122 ? 28.743 -20.553 19.900 1.00 33.38 102 ARG A N 1
ATOM 884 C CA . ARG A 1 122 ? 27.628 -21.312 20.469 1.00 33.83 102 ARG A CA 1
ATOM 885 C C . ARG A 1 122 ? 26.652 -21.789 19.394 1.00 34.09 102 ARG A C 1
ATOM 886 O O . ARG A 1 122 ? 26.113 -22.887 19.500 1.00 34.16 102 ARG A O 1
ATOM 888 N N . GLN A 1 123 ? 26.436 -20.968 18.364 1.00 34.53 103 GLN A N 1
ATOM 889 C CA . GLN A 1 123 ? 25.575 -21.337 17.235 1.00 34.87 103 GLN A CA 1
ATOM 890 C C . GLN A 1 123 ? 26.198 -22.437 16.368 1.00 35.32 103 GLN A C 1
ATOM 891 O O . GLN A 1 123 ? 25.506 -23.382 15.950 1.00 35.32 103 GLN A O 1
ATOM 893 N N . HIS A 1 124 ? 27.505 -22.325 16.120 1.00 35.59 104 HIS A N 1
ATOM 894 C CA . HIS A 1 124 ? 28.190 -23.235 15.202 1.00 35.97 104 HIS A CA 1
ATOM 895 C C . HIS A 1 124 ? 29.041 -24.312 15.902 1.00 36.17 104 HIS A C 1
ATOM 896 O O . HIS A 1 124 ? 28.671 -25.487 15.909 1.00 36.27 104 HIS A O 1
ATOM 898 N N . LEU A 1 125 ? 30.166 -23.907 16.491 1.00 36.48 105 LEU A N 1
ATOM 899 C CA . LEU A 1 125 ? 31.075 -24.837 17.165 1.00 36.52 105 LEU A CA 1
ATOM 900 C C . LEU A 1 125 ? 30.396 -25.530 18.344 1.00 36.50 105 LEU A C 1
ATOM 901 O O . LEU A 1 125 ? 30.523 -26.755 18.510 1.00 36.81 105 LEU A O 1
ATOM 903 N N . SER B 1 11 ? 1.486 29.169 25.383 1.00 48.81 -9 SER B N 1
ATOM 904 C CA . SER B 1 11 ? 2.791 28.491 25.094 1.00 48.46 -9 SER B CA 1
ATOM 905 C C . SER B 1 11 ? 3.325 28.855 23.697 1.00 48.29 -9 SER B C 1
ATOM 906 O O . SER B 1 11 ? 2.683 29.590 22.937 1.00 47.96 -9 SER B O 1
ATOM 908 N N . SER B 1 12 ? 4.515 28.358 23.369 1.00 48.15 -8 SER B N 1
ATOM 909 C CA . SER B 1 12 ? 5.035 28.492 22.006 1.00 47.59 -8 SER B CA 1
ATOM 910 C C . SER B 1 12 ? 5.450 27.131 21.432 1.00 46.88 -8 SER B C 1
ATOM 911 O O . SER B 1 12 ? 6.360 26.456 21.945 1.00 46.64 -8 SER B O 1
ATOM 913 N N . GLY B 1 13 ? 4.753 26.747 20.363 1.00 45.98 -7 GLY B N 1
ATOM 914 C CA . GLY B 1 13 ? 4.875 25.415 19.788 1.00 44.67 -7 GLY B CA 1
ATOM 915 C C . GLY B 1 13 ? 5.173 25.381 18.303 1.00 43.39 -7 GLY B C 1
ATOM 916 O O . GLY B 1 13 ? 4.726 24.471 17.602 1.00 43.32 -7 GLY B O 1
ATOM 917 N N . LEU B 1 14 ? 5.899 26.389 17.821 1.00 42.13 -6 LEU B N 1
ATOM 918 C CA . LEU B 1 14 ? 6.631 26.270 16.564 1.00 40.86 -6 LEU B CA 1
ATOM 919 C C . LEU B 1 14 ? 8.006 25.644 16.851 1.00 40.21 -6 LEU B C 1
ATOM 920 O O . LEU B 1 14 ? 8.670 25.146 15.944 1.00 40.15 -6 LEU B O 1
ATOM 925 N N . VAL B 1 15 ? 8.420 25.675 18.116 1.00 39.13 -5 VAL B N 1
ATOM 926 C CA . VAL B 1 15 ? 9.692 25.085 18.527 1.00 38.56 -5 VAL B CA 1
ATOM 927 C C . VAL B 1 15 ? 9.547 23.578 18.820 1.00 38.15 -5 VAL B C 1
ATOM 928 O O . VAL B 1 15 ? 8.565 23.153 19.441 1.00 38.04 -5 VAL B O 1
ATOM 932 N N . PRO B 1 16 ? 10.508 22.765 18.326 1.00 37.45 -4 PRO B N 1
ATOM 933 C CA . PRO B 1 16 ? 10.477 21.320 18.479 1.00 36.58 -4 PRO B CA 1
ATOM 934 C C . PRO B 1 16 ? 10.596 20.881 19.926 1.00 36.65 -4 PRO B C 1
ATOM 935 O O . PRO B 1 16 ? 11.313 21.512 20.707 1.00 36.37 -4 PRO B O 1
ATOM 939 N N . ARG B 1 17 ? 9.898 19.797 20.264 1.00 36.27 -3 ARG B N 1
ATOM 940 C CA . ARG B 1 17 ? 9.941 19.212 21.594 1.00 36.33 -3 ARG B CA 1
ATOM 941 C C . ARG B 1 17 ? 11.314 18.627 21.922 1.00 36.60 -3 ARG B C 1
ATOM 942 O O . ARG B 1 17 ? 11.732 18.639 23.076 1.00 36.84 -3 ARG B O 1
ATOM 944 N N . GLY B 1 18 ? 12.032 18.132 20.921 1.00 36.30 -2 GLY B N 1
ATOM 945 C CA . GLY B 1 18 ? 13.323 17.533 21.205 1.00 36.42 -2 GLY B CA 1
ATOM 946 C C . GLY B 1 18 ? 14.439 17.907 20.262 1.00 36.58 -2 GLY B C 1
ATOM 947 O O . GLY B 1 18 ? 14.188 18.515 19.212 1.00 36.18 -2 GLY B O 1
ATOM 948 N N . SER B 1 19 ? 15.667 17.532 20.654 1.00 36.14 -1 SER B N 1
ATOM 949 C CA . SER B 1 19 ? 16.878 17.802 19.870 1.00 35.69 -1 SER B CA 1
ATOM 950 C C . SER B 1 19 ? 17.182 16.714 18.830 1.00 34.47 -1 SER B C 1
ATOM 951 O O . SER B 1 19 ? 18.032 16.915 17.964 1.00 34.53 -1 SER B O 1
ATOM 954 N N . HIS B 1 20 ? 16.457 15.592 18.899 1.00 33.05 0 HIS B N 1
ATOM 955 C CA . HIS B 1 20 ? 16.622 14.442 17.984 1.00 32.07 0 HIS B CA 1
ATOM 956 C C . HIS B 1 20 ? 17.978 13.713 18.100 1.00 31.71 0 HIS B C 1
ATOM 957 O O . HIS B 1 20 ? 18.540 13.244 17.112 1.00 30.82 0 HIS B O 1
ATOM 964 N N . MET B 1 21 ? 18.490 13.643 19.317 1.00 31.87 1 MET B N 1
ATOM 965 C CA . MET B 1 21 ? 19.678 12.871 19.610 1.00 32.65 1 MET B CA 1
ATOM 966 C C . MET B 1 21 ? 19.215 11.711 20.448 1.00 32.08 1 MET B C 1
ATOM 967 O O . MET B 1 21 ? 19.110 11.807 21.663 1.00 32.28 1 MET B O 1
ATOM 972 N N . ASN B 1 22 ? 18.866 10.629 19.780 1.00 31.49 2 ASN B N 1
ATOM 973 C CA . ASN B 1 22 ? 18.510 9.446 20.499 1.00 32.10 2 ASN B CA 1
ATOM 974 C C . ASN B 1 22 ? 19.855 8.794 20.829 1.00 31.95 2 ASN B C 1
ATOM 975 O O . ASN B 1 22 ? 20.412 8.085 20.009 1.00 31.47 2 ASN B O 1
ATOM 980 N N . LEU B 1 23 ? 20.361 9.105 22.021 1.00 31.70 3 LEU B N 1
ATOM 981 C CA . LEU B 1 23 ? 21.743 8.871 22.400 1.00 32.11 3 LEU B CA 1
ATOM 982 C C . LEU B 1 23 ? 22.086 7.399 22.576 1.00 32.16 3 LEU B C 1
ATOM 983 O O . LEU B 1 23 ? 23.121 6.966 22.086 1.00 32.73 3 LEU B O 1
ATOM 988 N N . LYS B 1 24 ? 21.234 6.627 23.250 1.00 31.95 4 LYS B N 1
ATOM 989 C CA . LYS B 1 24 ? 21.458 5.187 23.299 1.00 31.66 4 LYS B CA 1
ATOM 990 C C . LYS B 1 24 ? 21.301 4.474 21.948 1.00 31.72 4 LYS B C 1
ATOM 991 O O . LYS B 1 24 ? 22.033 3.524 21.679 1.00 31.33 4 LYS B O 1
ATOM 997 N N . GLN B 1 25 ? 20.407 4.948 21.076 1.00 31.40 5 GLN B N 1
ATOM 998 C CA . GLN B 1 25 ? 20.399 4.421 19.703 1.00 31.74 5 GLN B CA 1
ATOM 999 C C . GLN B 1 25 ? 21.685 4.749 18.899 1.00 31.99 5 GLN B C 1
ATOM 1000 O O . GLN B 1 25 ? 22.223 3.885 18.179 1.00 32.10 5 GLN B O 1
ATOM 1006 N N . ILE B 1 26 ? 22.179 5.977 19.053 1.00 31.27 6 ILE B N 1
ATOM 1007 C CA . ILE B 1 26 ? 23.362 6.444 18.345 1.00 30.96 6 ILE B CA 1
ATOM 1008 C C . ILE B 1 26 ? 24.602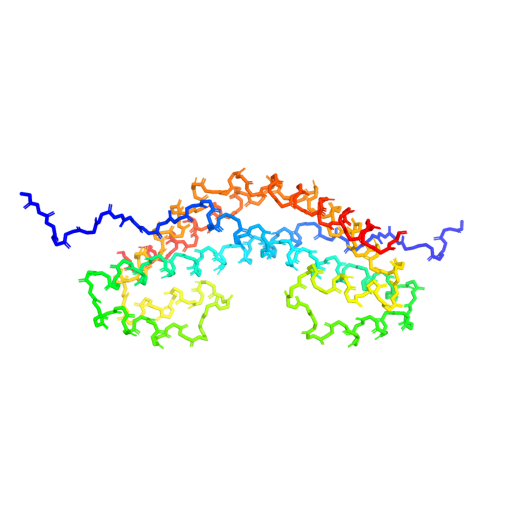 5.665 18.816 1.00 31.47 6 ILE B C 1
ATOM 1009 O O .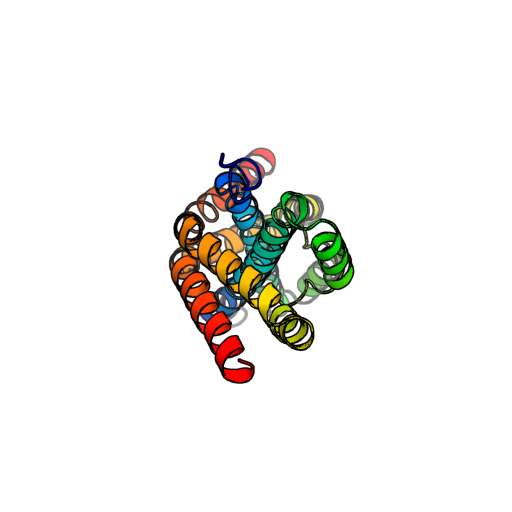 ILE B 1 26 ? 25.459 5.315 18.010 1.00 31.08 6 ILE B O 1
ATOM 1014 N N . ALA B 1 27 ? 24.682 5.448 20.124 1.00 31.27 7 ALA B N 1
ATOM 1015 C CA . ALA B 1 27 ? 25.773 4.742 20.748 1.00 33.02 7 ALA B CA 1
ATOM 1016 C C . ALA B 1 27 ? 25.766 3.271 20.310 1.00 33.66 7 ALA B C 1
ATOM 1017 O O . ALA B 1 27 ? 26.782 2.750 19.878 1.00 34.28 7 ALA B O 1
ATOM 1019 N N . LYS B 1 28 ? 24.599 2.643 20.420 1.00 34.48 8 LYS B N 1
ATOM 1020 C CA . LYS B 1 28 ? 24.316 1.314 19.907 1.00 35.07 8 LYS B CA 1
ATOM 1021 C C . LYS B 1 28 ? 24.740 1.182 18.429 1.00 35.07 8 LYS B C 1
ATOM 1022 O O . LYS B 1 28 ? 25.454 0.245 18.075 1.00 35.27 8 LYS B O 1
ATOM 1028 N N . ASP B 1 29 ? 24.339 2.132 17.582 1.00 35.12 9 ASP B N 1
ATOM 1029 C CA . ASP B 1 29 ? 24.734 2.138 16.156 1.00 35.30 9 ASP B CA 1
ATOM 1030 C C . ASP B 1 29 ? 26.229 2.371 15.922 1.00 34.95 9 ASP B C 1
ATOM 1031 O O . ASP B 1 29 ? 26.823 1.822 14.991 1.00 34.84 9 ASP B O 1
ATOM 1036 N N . THR B 1 30 ? 26.813 3.201 16.771 1.00 34.76 10 THR B N 1
ATOM 1037 C CA . THR B 1 30 ? 28.223 3.529 16.726 1.00 34.98 10 THR B CA 1
ATOM 1038 C C . THR B 1 30 ? 29.107 2.333 17.131 1.00 35.40 10 THR B C 1
ATOM 1039 O O . THR B 1 30 ? 30.099 2.053 16.467 1.00 35.79 10 THR B O 1
ATOM 1043 N N . ALA B 1 31 ? 28.748 1.658 18.220 1.00 35.33 11 ALA B N 1
ATOM 1044 C CA . ALA B 1 31 ? 29.459 0.457 18.679 1.00 36.05 11 ALA B CA 1
ATOM 1045 C C . ALA B 1 31 ? 29.477 -0.679 17.608 1.00 36.29 11 ALA B C 1
ATOM 1046 O O . ALA B 1 31 ? 30.526 -1.272 17.373 1.00 36.31 11 ALA B O 1
ATOM 1048 N N A LYS B 1 32 ? 28.337 -0.924 16.961 0.50 36.43 12 LYS B N 1
ATOM 1049 N N B LYS B 1 32 ? 28.333 -0.935 16.9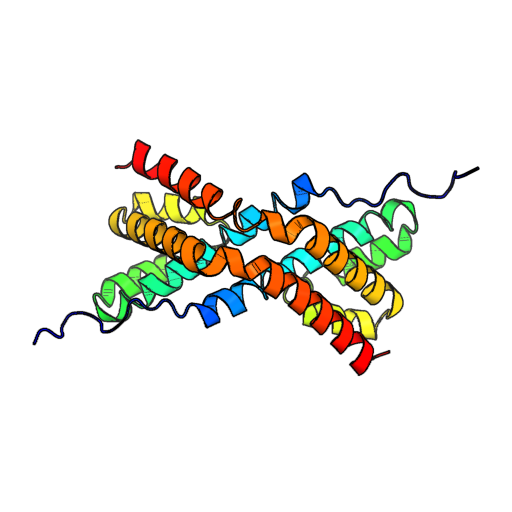67 0.50 36.40 12 LYS B N 1
ATOM 1050 C CA A LYS B 1 32 ? 28.220 -1.920 15.886 0.50 37.03 12 LYS B CA 1
ATOM 1051 C CA B LYS B 1 32 ? 28.227 -1.929 15.886 0.50 36.98 12 LYS B CA 1
ATOM 1052 C C A LYS B 1 32 ? 29.046 -1.589 14.635 0.50 37.44 12 LYS B C 1
ATOM 1053 C C B LYS B 1 32 ? 29.100 -1.592 14.664 0.50 37.42 12 LYS B C 1
ATOM 1054 O O A LYS B 1 32 ? 29.444 -2.483 13.882 0.50 37.25 12 LYS B O 1
ATOM 1055 O O B LYS B 1 32 ? 29.586 -2.485 13.964 0.50 37.28 12 LYS B O 1
ATOM 1066 N N . THR B 1 33 ? 29.275 -0.297 14.413 1.00 38.14 13 THR B N 1
ATOM 1067 C CA . THR B 1 33 ? 30.104 0.191 13.305 1.00 38.41 13 THR B CA 1
ATOM 1068 C C . THR B 1 33 ? 31.580 0.066 13.697 1.00 38.67 13 THR B C 1
ATOM 1069 O O . THR B 1 33 ? 32.425 -0.199 12.844 1.00 38.59 13 THR B O 1
ATOM 1073 N N . LEU B 1 34 ? 31.876 0.290 14.972 1.00 38.93 14 LEU B N 1
ATOM 1074 C CA . LEU B 1 34 ? 33.241 0.129 15.464 1.00 40.26 14 LEU B CA 1
ATOM 1075 C C . LEU B 1 34 ? 33.627 -1.363 15.416 1.00 40.37 14 LEU B C 1
ATOM 1076 O O . LEU B 1 34 ? 34.716 -1.699 14.979 1.00 40.65 14 LEU B O 1
ATOM 1081 N N . GLN B 1 35 ? 32.676 -2.223 15.782 1.00 40.24 15 GLN B N 1
ATOM 1082 C CA . GLN B 1 35 ? 32.841 -3.668 15.787 1.00 40.18 15 GLN B CA 1
ATOM 1083 C C . GLN B 1 35 ? 33.044 -4.236 14.417 1.00 39.55 15 GLN B C 1
ATOM 1084 O O . GLN B 1 35 ? 33.786 -5.195 14.264 1.00 40.04 15 GLN B O 1
ATOM 1090 N N . SER B 1 36 ? 32.389 -3.644 13.422 1.00 38.76 16 SER B N 1
ATOM 1091 C CA . SER B 1 36 ? 32.533 -4.048 12.032 1.00 37.14 16 SER B CA 1
ATOM 1092 C C . SER B 1 36 ? 33.850 -3.577 11.429 1.00 36.19 16 SER B C 1
ATOM 1093 O O . SER B 1 36 ? 34.448 -4.275 10.622 1.00 36.13 16 SER B O 1
ATOM 1096 N N . TYR B 1 37 ? 34.258 -2.359 11.761 1.00 34.59 17 TYR B N 1
ATOM 1097 C CA . TYR B 1 37 ? 35.557 -1.841 11.345 1.00 33.39 17 TYR B CA 1
ATOM 1098 C C . TYR B 1 37 ? 36.757 -2.561 12.030 1.00 33.84 17 TYR B C 1
ATOM 1099 O O . TYR B 1 37 ? 37.860 -2.620 11.468 1.00 33.07 17 TYR B O 1
ATOM 1108 N N . LEU B 1 38 ? 36.558 -3.001 13.271 1.00 34.06 18 LEU B N 1
ATOM 1109 C CA . LEU B 1 38 ? 37.608 -3.681 13.996 1.00 35.55 18 LEU B CA 1
ATOM 1110 C C . LEU B 1 38 ? 37.739 -5.131 13.490 1.00 36.71 18 LEU B C 1
ATOM 1111 O O . LEU B 1 38 ? 38.843 -5.686 13.482 1.00 37.45 18 LEU B O 1
ATOM 1116 N N . THR B 1 39 ? 36.620 -5.689 13.011 1.00 37.33 19 THR B N 1
ATOM 1117 C CA . THR B 1 39 ? 36.572 -6.967 12.325 1.00 37.41 19 THR B CA 1
ATOM 1118 C C . THR B 1 39 ? 37.274 -6.860 10.986 1.00 38.38 19 THR B C 1
ATOM 1119 O O . THR B 1 39 ? 37.874 -7.839 10.512 1.00 39.45 19 THR B O 1
ATOM 1123 N N . TYR B 1 40 ? 37.179 -5.692 10.351 1.00 38.15 20 TYR B N 1
ATOM 1124 C CA . TYR B 1 40 ? 37.878 -5.451 9.081 1.00 37.63 20 TYR B CA 1
ATOM 1125 C C . TYR B 1 40 ? 39.375 -5.294 9.351 1.00 37.73 20 TYR B C 1
ATOM 1126 O O . TYR B 1 40 ? 40.196 -5.791 8.583 1.00 37.55 20 TYR B O 1
ATOM 1135 N N . GLN B 1 41 ? 39.713 -4.614 10.445 1.00 37.46 21 GLN B N 1
ATOM 1136 C CA . GLN B 1 41 ? 41.103 -4.462 10.870 1.00 38.34 21 GLN B CA 1
ATOM 1137 C C . GLN B 1 41 ? 41.767 -5.816 11.233 1.00 38.78 21 GLN B C 1
ATOM 1138 O O . GLN B 1 41 ? 42.929 -6.043 10.908 1.00 38.44 21 GLN B O 1
ATOM 1144 N N . ALA B 1 42 ? 41.016 -6.676 11.929 1.00 39.43 22 ALA B N 1
ATOM 1145 C CA . ALA B 1 42 ? 41.460 -8.005 12.326 1.00 39.55 22 ALA B CA 1
ATOM 1146 C C . ALA B 1 42 ? 41.667 -8.851 11.090 1.00 40.15 22 ALA B C 1
ATOM 1147 O O . ALA B 1 42 ? 42.663 -9.554 10.997 1.00 40.45 22 ALA B O 1
ATOM 1149 N N . LEU B 1 43 ? 40.740 -8.749 10.133 1.00 40.41 23 LEU B N 1
ATOM 1150 C CA . LEU B 1 43 ? 40.853 -9.432 8.855 1.00 40.17 23 LEU B CA 1
ATOM 1151 C C . LEU B 1 43 ? 42.094 -8.983 8.090 1.00 40.14 23 LEU B C 1
ATOM 1152 O O . LEU B 1 43 ? 42.725 -9.789 7.400 1.00 40.65 23 LEU B O 1
ATOM 1157 N N . ARG B 1 44 ? 42.445 -7.708 8.217 1.00 39.56 24 ARG B N 1
ATOM 1158 C CA . ARG B 1 44 ? 43.696 -7.193 7.658 1.00 39.25 24 ARG B CA 1
ATOM 1159 C C . ARG B 1 44 ? 44.937 -7.779 8.351 1.00 38.44 24 ARG B C 1
ATOM 1160 O O . ARG B 1 44 ? 45.945 -8.031 7.695 1.00 37.98 24 ARG B O 1
ATOM 1168 N N . THR B 1 45 ? 44.856 -7.961 9.673 1.00 37.82 25 THR B N 1
ATOM 1169 C CA . THR B 1 45 ? 45.944 -8.524 10.474 1.00 37.48 25 THR B CA 1
ATOM 1170 C C . THR B 1 45 ? 46.188 -10.003 10.079 1.00 37.07 25 THR B C 1
ATOM 1171 O O . THR B 1 45 ? 47.247 -10.346 9.555 1.00 36.82 25 THR B O 1
ATOM 1175 N N . VAL B 1 46 ? 45.163 -10.835 10.275 1.00 36.43 26 VAL B N 1
ATOM 1176 C CA . VAL B 1 46 ? 45.155 -12.248 9.928 1.00 35.40 26 VAL B CA 1
ATOM 1177 C C . VAL B 1 46 ? 45.657 -12.456 8.506 1.00 35.22 26 VAL B C 1
ATOM 1178 O O . VAL B 1 46 ? 46.402 -13.389 8.228 1.00 36.05 26 VAL B O 1
ATOM 1182 N N . LEU B 1 47 ? 45.260 -11.556 7.614 1.00 34.25 27 LEU B N 1
ATOM 1183 C CA . LEU B 1 47 ? 45.663 -11.589 6.215 1.00 32.80 27 LEU B CA 1
ATOM 1184 C C . LEU B 1 47 ? 47.159 -11.339 6.037 1.00 31.65 27 LEU B C 1
ATOM 1185 O O . LEU B 1 47 ? 47.800 -11.978 5.219 1.00 31.63 27 LEU B O 1
ATOM 1190 N N . ALA B 1 48 ? 47.704 -10.400 6.799 1.00 30.64 28 ALA B N 1
ATOM 1191 C CA . ALA B 1 48 ? 49.123 -10.083 6.712 1.00 29.79 28 ALA B CA 1
ATOM 1192 C C . ALA B 1 48 ? 50.002 -11.173 7.353 1.00 29.32 28 ALA B C 1
ATOM 1193 O O . ALA B 1 48 ? 51.143 -11.381 6.922 1.00 29.04 28 ALA B O 1
ATOM 1195 N N A GLN B 1 49 ? 49.449 -11.824 8.383 0.50 28.80 29 GLN B N 1
ATOM 1196 N N B GLN B 1 49 ? 49.480 -11.855 8.367 0.50 29.00 29 GLN B N 1
ATOM 1197 C CA A GLN B 1 49 ? 50.068 -12.948 9.089 0.50 28.47 29 GLN B CA 1
ATOM 1198 C CA B GLN B 1 49 ? 50.223 -12.940 8.996 0.50 28.95 29 GLN B CA 1
ATOM 1199 C C A GLN B 1 49 ? 50.210 -14.143 8.136 0.50 29.04 29 GLN B C 1
ATOM 1200 C C B GLN B 1 49 ? 50.240 -14.189 8.109 0.50 29.26 29 GLN B C 1
ATOM 1201 O O A GLN B 1 49 ? 51.315 -14.664 7.928 0.50 28.81 29 GLN B O 1
ATOM 1202 O O B GLN B 1 49 ? 51.301 -14.794 7.913 0.50 29.01 29 GLN B O 1
ATOM 1213 N N . LEU B 1 50 ? 49.082 -14.540 7.538 1.00 29.35 30 LEU B N 1
ATOM 1214 C CA . LEU B 1 50 ? 49.016 -15.583 6.498 1.00 29.90 30 LEU B CA 1
ATOM 1215 C C . LEU B 1 50 ? 49.842 -15.213 5.272 1.00 29.99 30 LEU B C 1
ATOM 1216 O O . LEU B 1 50 ? 50.117 -16.068 4.429 1.00 30.79 30 LEU B O 1
ATOM 1221 N N . GLY B 1 51 ? 50.219 -13.942 5.153 1.00 30.09 31 GLY B N 1
ATOM 1222 C CA . GLY B 1 51 ? 51.122 -13.487 4.091 1.00 30.64 31 GLY B CA 1
ATOM 1223 C C . GLY B 1 51 ? 52.526 -14.029 4.301 1.00 31.01 31 GLY B C 1
ATOM 1224 O O . GLY B 1 51 ? 53.206 -14.420 3.350 1.00 31.26 31 GLY B O 1
ATOM 1225 N N . GLU B 1 52 ? 52.954 -14.053 5.557 1.00 31.66 32 GLU B N 1
ATOM 1226 C CA . GLU B 1 52 ? 54.217 -14.684 5.945 1.00 32.36 32 GLU B CA 1
ATOM 1227 C C . GLU B 1 52 ? 54.078 -16.213 6.032 1.00 32.70 32 GLU B C 1
ATOM 1228 O O . GLU B 1 52 ? 54.926 -16.959 5.534 1.00 32.85 32 GLU B O 1
ATOM 1234 N N . THR B 1 53 ? 52.975 -16.642 6.646 1.00 33.27 33 THR B N 1
ATOM 1235 C CA . THR B 1 53 ? 52.751 -17.994 7.150 1.00 33.72 33 THR B CA 1
ATOM 1236 C C . THR B 1 53 ? 52.153 -18.967 6.121 1.00 34.22 33 THR B C 1
ATOM 1237 O O . THR B 1 53 ? 52.660 -20.082 5.951 1.00 34.38 33 THR B O 1
ATOM 1241 N N . ASN B 1 54 ? 51.082 -18.544 5.450 1.00 34.50 34 ASN B N 1
ATOM 1242 C CA . ASN B 1 54 ? 50.371 -19.390 4.499 1.00 35.13 34 ASN B CA 1
ATOM 1243 C C . ASN B 1 54 ? 49.806 -18.572 3.304 1.00 36.08 34 ASN B C 1
ATOM 1244 O O . ASN B 1 54 ? 48.540 -18.165 3.317 1.00 36.64 34 ASN B O 1
ATOM 1249 N N . PRO B 1 55 ? 50.741 -18.323 2.277 1.00 36.36 35 PRO B N 1
ATOM 1250 C CA . PRO B 1 55 ? 50.369 -17.539 1.092 1.00 36.60 35 PRO B CA 1
ATOM 1251 C C . PRO B 1 55 ? 49.132 -18.031 0.312 1.00 36.83 35 PRO B C 1
ATOM 1252 O O . PRO B 1 55 ? 48.313 -17.199 -0.080 1.00 37.31 35 PRO B O 1
ATOM 1256 N N . PRO B 1 56 ? 49.004 -19.354 0.041 1.00 37.02 36 PRO B N 1
ATOM 1257 C CA . PRO B 1 56 ? 47.682 -19.790 -0.532 1.00 36.90 36 PRO B CA 1
ATOM 1258 C C . PRO B 1 56 ? 46.392 -19.319 0.266 1.00 36.84 36 PRO B C 1
ATOM 1259 O O . PRO B 1 56 ? 45.357 -19.130 -0.337 1.00 36.81 36 PRO B O 1
ATOM 1263 N N . LEU B 1 57 ? 46.539 -19.812 1.703 1.00 36.62 37 LEU B N 1
ATOM 1264 C CA . LEU B 1 57 ? 45.351 -19.513 2.519 1.00 36.78 37 LEU B CA 1
ATOM 1265 C C . LEU B 1 57 ? 45.048 -18.004 2.514 1.00 37.22 37 LEU B C 1
ATOM 1266 O O . LEU B 1 57 ? 43.887 -17.591 2.672 1.00 37.12 37 LEU B O 1
ATOM 1271 N N . ALA B 1 58 ? 46.093 -17.196 2.310 1.00 37.42 38 ALA B N 1
ATOM 1272 C CA . ALA B 1 58 ? 45.972 -15.737 2.285 1.00 37.60 38 ALA B CA 1
ATOM 1273 C C . ALA B 1 58 ? 45.167 -15.314 1.062 1.00 37.78 38 ALA B C 1
ATOM 1274 O O . ALA B 1 58 ? 44.268 -14.471 1.160 1.00 38.00 38 ALA B O 1
ATOM 1276 N N . LEU B 1 59 ? 45.486 -15.930 -0.076 1.00 37.74 39 LEU B N 1
ATOM 1277 C CA . LEU B 1 59 ? 44.866 -15.624 -1.361 1.00 37.63 39 LEU B CA 1
ATOM 1278 C C . LEU B 1 59 ? 43.395 -16.030 -1.377 1.00 37.46 39 LEU B C 1
ATOM 1279 O O . LEU B 1 59 ? 42.565 -15.323 -1.950 1.00 37.45 39 LEU B O 1
ATOM 1284 N N . TRP B 1 60 ? 43.075 -17.157 -0.742 1.00 37.39 40 TRP B N 1
ATOM 1285 C CA . TRP B 1 60 ? 41.682 -17.570 -0.563 1.00 37.23 40 TRP B CA 1
ATOM 1286 C C . TRP B 1 60 ? 40.882 -16.531 0.231 1.00 37.04 40 TRP B C 1
ATOM 1287 O O . TRP B 1 60 ? 39.805 -16.110 -0.203 1.00 36.84 40 TRP B O 1
ATOM 1298 N N . LEU B 1 61 ? 41.420 -16.128 1.384 1.00 36.75 41 LEU B N 1
ATOM 1299 C CA . LEU B 1 61 ? 40.751 -15.179 2.280 1.00 36.50 41 LEU B CA 1
ATOM 1300 C C . LEU B 1 61 ? 40.611 -13.777 1.689 1.00 36.38 41 LEU B C 1
ATOM 1301 O O . LEU B 1 61 ? 39.639 -13.083 1.984 1.00 36.38 41 LEU B O 1
ATOM 1306 N N . HIS B 1 62 ? 41.581 -13.371 0.869 1.00 36.02 42 HIS B N 1
ATOM 1307 C CA . HIS B 1 62 ? 41.583 -12.044 0.280 1.00 36.12 42 HIS B CA 1
ATOM 1308 C C . HIS B 1 62 ? 40.497 -11.947 -0.795 1.00 36.60 42 HIS B C 1
ATOM 1309 O O . HIS B 1 62 ? 39.831 -10.921 -0.916 1.00 36.66 42 HIS B O 1
ATOM 1316 N N . ASN B 1 63 ? 40.316 -13.028 -1.550 1.00 36.93 43 ASN B N 1
ATOM 1317 C CA . ASN B 1 63 ? 39.289 -13.093 -2.577 1.00 37.52 43 ASN B CA 1
ATOM 1318 C C . ASN B 1 63 ? 37.903 -13.416 -2.015 1.00 37.63 43 ASN B C 1
ATOM 1319 O O . ASN B 1 63 ? 36.897 -12.912 -2.518 1.00 37.88 43 ASN B O 1
ATOM 1324 N N . PHE B 1 64 ? 37.856 -14.248 -0.978 1.00 37.85 44 PHE B N 1
ATOM 1325 C CA . PHE B 1 64 ? 36.610 -14.545 -0.260 1.00 38.15 44 PHE B CA 1
ATOM 1326 C C . PHE B 1 64 ? 36.005 -13.275 0.361 1.00 38.35 44 PHE B C 1
ATOM 1327 O O . PHE B 1 64 ? 34.784 -13.053 0.286 1.00 38.45 44 PHE B O 1
ATOM 1335 N N . SER B 1 65 ? 36.875 -12.443 0.942 1.00 38.40 45 SER B N 1
ATOM 1336 C CA . SER B 1 65 ? 36.466 -11.278 1.735 1.00 38.53 45 SER B CA 1
ATOM 1337 C C . SER B 1 65 ? 36.160 -9.988 0.944 1.00 38.58 45 SER B C 1
ATOM 1338 O O . SER B 1 65 ? 35.421 -9.130 1.436 1.00 38.63 45 SER B O 1
ATOM 1340 N N . ALA B 1 66 ? 36.729 -9.846 -0.255 1.00 38.54 46 ALA B N 1
ATOM 1341 C CA . ALA B 1 66 ? 36.506 -8.655 -1.078 1.00 38.90 46 ALA B CA 1
ATOM 1342 C C . ALA B 1 66 ? 35.015 -8.426 -1.309 1.00 39.00 46 ALA B C 1
ATOM 1343 O O . ALA B 1 66 ? 34.360 -9.216 -1.989 1.00 38.85 46 ALA B O 1
ATOM 1345 N N . GLY B 1 67 ? 34.487 -7.358 -0.707 1.00 39.36 47 GLY B N 1
ATOM 1346 C CA . GLY B 1 67 ? 33.076 -6.975 -0.863 1.00 39.73 47 GLY B CA 1
ATOM 1347 C C . GLY B 1 67 ? 32.160 -7.509 0.228 1.00 39.92 47 GLY B C 1
ATOM 1348 O O . GLY B 1 67 ? 31.033 -7.030 0.391 1.00 39.98 47 GLY B O 1
ATOM 1349 N N . LYS B 1 68 ? 32.652 -8.503 0.968 1.00 39.93 48 LYS B N 1
ATOM 1350 C CA . LYS B 1 68 ? 31.907 -9.158 2.043 1.00 40.08 48 LYS B CA 1
ATOM 1351 C C . LYS B 1 68 ? 32.001 -8.366 3.357 1.00 40.23 48 LYS B C 1
ATOM 1352 O O . LYS B 1 68 ? 31.220 -8.596 4.288 1.00 40.19 48 LYS B O 1
ATOM 1358 N N . VAL B 1 69 ? 32.952 -7.431 3.417 1.00 40.38 49 VAL B N 1
ATOM 1359 C CA . VAL B 1 69 ? 33.307 -6.708 4.656 1.00 40.53 49 VAL B CA 1
ATOM 1360 C C . VAL B 1 69 ? 32.212 -5.809 5.262 1.00 40.50 49 VAL B C 1
ATOM 1361 O O . VAL B 1 69 ? 32.439 -5.195 6.307 1.00 40.94 49 VAL B O 1
ATOM 1365 N N . GLN B 1 70 ? 31.045 -5.740 4.618 1.00 40.18 50 GLN B N 1
ATOM 1366 C CA . GLN B 1 70 ? 29.910 -4.942 5.105 1.00 39.70 50 GLN B CA 1
ATOM 1367 C C . GLN B 1 70 ? 29.612 -5.092 6.615 1.00 39.32 50 GLN B C 1
ATOM 1368 O O . GLN B 1 70 ? 30.058 -4.271 7.429 1.00 39.07 50 GLN B O 1
ATOM 1370 N N . ASP B 1 71 ? 28.852 -6.130 6.974 1.00 38.98 51 ASP B N 1
ATOM 1371 C CA . ASP B 1 71 ? 28.467 -6.392 8.362 1.00 38.53 51 ASP B CA 1
ATOM 1372 C C . ASP B 1 71 ? 29.395 -7.451 8.952 1.00 38.27 51 ASP B C 1
ATOM 1373 O O . ASP B 1 71 ? 29.500 -8.564 8.425 1.00 38.54 51 ASP B O 1
ATOM 1378 N N . GLY B 1 72 ? 30.074 -7.089 10.040 1.00 37.75 52 GLY B N 1
ATOM 1379 C CA . GLY B 1 72 ? 31.109 -7.928 10.637 1.00 36.83 52 GLY B CA 1
ATOM 1380 C C . GLY B 1 72 ? 30.618 -9.237 11.223 1.00 36.21 52 GLY B C 1
ATOM 1381 O O . GLY B 1 72 ? 31.333 -10.231 11.180 1.00 36.13 52 GLY B O 1
ATOM 1382 N N . GLU B 1 73 ? 29.407 -9.232 11.781 1.00 35.63 53 GLU B N 1
ATOM 1383 C CA . GLU B 1 73 ? 28.825 -10.427 12.396 1.00 35.07 53 GLU B CA 1
ATOM 1384 C C . GLU B 1 73 ? 28.243 -11.378 11.349 1.00 34.80 53 GLU B C 1
ATOM 1385 O O . GLU B 1 73 ? 28.263 -12.603 11.525 1.00 34.34 53 GLU B O 1
ATOM 1387 N N . LYS B 1 74 ? 27.721 -10.805 10.266 1.00 34.70 54 LYS B N 1
ATOM 1388 C CA . LYS B 1 74 ? 27.246 -11.590 9.131 1.00 34.58 54 LYS B CA 1
ATOM 1389 C C . LYS B 1 74 ? 28.439 -12.211 8.396 1.00 34.61 54 LYS B C 1
ATOM 1390 O O . LYS B 1 74 ? 28.381 -13.371 7.978 1.00 34.44 54 LYS B O 1
ATOM 1396 N N . TYR B 1 75 ? 29.512 -11.435 8.250 1.00 34.63 55 TYR B N 1
ATOM 1397 C CA . TYR B 1 75 ? 30.742 -11.911 7.620 1.00 34.81 55 TYR B CA 1
ATOM 1398 C C . TYR B 1 75 ? 31.306 -13.122 8.378 1.00 34.66 55 TYR B C 1
ATOM 1399 O O . TYR B 1 75 ? 31.727 -14.111 7.759 1.00 34.22 55 TYR B O 1
ATOM 1408 N N . ILE B 1 76 ? 31.287 -13.038 9.712 1.00 34.49 56 ILE B N 1
ATOM 1409 C CA . ILE B 1 76 ? 31.824 -14.090 10.595 1.00 34.38 56 ILE B CA 1
ATOM 1410 C C . ILE B 1 76 ? 31.030 -15.405 10.524 1.00 34.23 56 ILE B C 1
ATOM 1411 O O . ILE B 1 76 ? 31.624 -16.482 10.377 1.00 34.25 56 ILE B O 1
ATOM 1416 N N . GLU B 1 77 ? 29.701 -15.313 10.621 1.00 34.10 57 GLU B N 1
ATOM 1417 C CA . GLU B 1 77 ? 28.825 -16.481 10.475 1.00 33.88 57 GLU B CA 1
ATOM 1418 C C . GLU B 1 77 ? 28.931 -17.136 9.091 1.00 33.63 57 GLU B C 1
ATOM 1419 O O . GLU B 1 77 ? 28.790 -18.350 8.972 1.00 33.34 57 GLU B O 1
ATOM 1425 N N . GLU B 1 78 ? 29.189 -16.327 8.063 1.00 33.63 58 GLU B N 1
ATOM 1426 C CA . GLU B 1 78 ? 29.416 -16.823 6.703 1.00 33.98 58 GLU B CA 1
ATOM 1427 C C . GLU B 1 78 ? 30.803 -17.453 6.501 1.00 34.01 58 GLU B C 1
ATOM 1428 O O . GLU B 1 78 ? 30.951 -18.393 5.714 1.00 34.20 58 GLU B O 1
ATOM 1434 N N . LEU B 1 79 ? 31.809 -16.932 7.197 1.00 33.89 59 LEU B N 1
ATOM 1435 C CA . LEU B 1 79 ? 33.155 -17.510 7.152 1.00 34.08 59 LEU B CA 1
ATOM 1436 C C . LEU B 1 79 ? 33.253 -18.784 8.006 1.00 33.99 59 LEU B C 1
ATOM 1437 O O . LEU B 1 79 ? 34.108 -19.643 7.767 1.00 33.86 59 LEU B O 1
ATOM 1442 N N . PHE B 1 80 ? 32.370 -18.887 9.000 1.00 34.03 60 PHE B N 1
ATOM 1443 C CA . PHE B 1 80 ? 32.278 -20.062 9.866 1.00 33.99 60 PHE B CA 1
ATOM 1444 C C . PHE B 1 80 ? 31.723 -21.254 9.093 1.00 34.06 60 PHE B C 1
ATOM 1445 O O . PHE B 1 80 ? 32.086 -22.402 9.363 1.00 34.10 60 PHE B O 1
ATOM 1453 N N . LEU B 1 81 ? 30.833 -20.963 8.142 1.00 34.13 61 LEU B N 1
ATOM 1454 C CA . LEU B 1 81 ? 30.214 -21.975 7.292 1.00 34.23 61 LEU B CA 1
ATOM 1455 C C . LEU B 1 81 ? 31.222 -22.605 6.330 1.00 34.28 61 LEU B C 1
ATOM 1456 O O . LEU B 1 81 ? 31.105 -23.783 5.987 1.00 34.41 61 LEU B O 1
ATOM 1461 N N . GLU B 1 82 ? 32.217 -21.823 5.913 1.00 34.40 62 GLU B N 1
ATOM 1462 C CA . GLU B 1 82 ? 33.260 -22.315 5.014 1.00 34.50 62 GLU B CA 1
ATOM 1463 C C . GLU B 1 82 ? 34.471 -22.870 5.767 1.00 34.47 62 GLU B C 1
ATOM 1464 O O . GLU B 1 82 ? 34.850 -24.018 5.553 1.00 34.34 62 GLU B O 1
ATOM 1470 N N . LYS B 1 83 ? 35.059 -22.059 6.652 1.00 34.62 63 LYS B N 1
ATOM 1471 C CA . LYS B 1 83 ? 36.277 -22.439 7.394 1.00 34.58 63 LYS B CA 1
ATOM 1472 C C . LYS B 1 83 ? 36.262 -22.016 8.865 1.00 34.71 63 LYS B C 1
ATOM 1473 O O . LYS B 1 83 ? 36.798 -20.958 9.216 1.00 34.91 63 LYS B O 1
ATOM 1479 N N . PRO B 1 84 ? 35.689 -22.868 9.741 1.00 34.71 64 PRO B N 1
ATOM 1480 C CA . PRO B 1 84 ? 35.450 -22.492 11.138 1.00 34.63 64 PRO B CA 1
ATOM 1481 C C . PRO B 1 84 ? 36.708 -22.002 11.867 1.00 34.59 64 PRO B C 1
ATOM 1482 O O . PRO B 1 84 ? 36.602 -21.122 12.732 1.00 34.44 64 PRO B O 1
ATOM 1486 N N . ASP B 1 85 ? 37.873 -22.550 11.507 1.00 34.32 65 ASP B N 1
ATOM 1487 C CA . ASP B 1 85 ? 39.151 -22.203 12.160 1.00 34.23 65 ASP B CA 1
ATOM 1488 C C . ASP B 1 85 ? 39.660 -20.787 11.868 1.00 33.55 65 ASP B C 1
ATOM 1489 O O . ASP B 1 85 ? 40.246 -20.143 12.728 1.00 33.80 65 ASP B O 1
ATOM 1494 N N . LEU B 1 86 ? 39.449 -20.329 10.643 1.00 33.44 66 LEU B N 1
ATOM 1495 C CA . LEU B 1 86 ? 39.947 -19.042 10.184 1.00 33.17 66 LEU B CA 1
ATOM 1496 C C . LEU B 1 86 ? 39.052 -17.906 10.709 1.00 32.72 66 LEU B C 1
ATOM 1497 O O . LEU B 1 86 ? 39.544 -16.853 11.138 1.00 32.65 66 LEU B O 1
ATOM 1502 N N . ALA B 1 87 ? 37.743 -18.157 10.710 1.00 32.26 67 ALA B N 1
ATOM 1503 C CA . ALA B 1 87 ? 36.759 -17.310 11.383 1.00 31.84 67 ALA B CA 1
ATOM 1504 C C . ALA B 1 87 ? 37.133 -17.065 12.844 1.00 31.73 67 ALA B C 1
ATOM 1505 O O . ALA B 1 87 ? 36.981 -15.935 13.353 1.00 31.71 67 ALA B O 1
ATOM 1507 N N . LEU B 1 88 ? 37.626 -18.121 13.500 1.00 30.93 68 LEU B N 1
ATOM 1508 C CA . LEU B 1 88 ? 38.073 -18.070 14.896 1.00 30.73 68 LEU B CA 1
ATOM 1509 C C . LEU B 1 88 ? 39.329 -17.208 15.061 1.00 30.69 68 LEU B C 1
ATOM 1510 O O . LEU B 1 88 ? 39.510 -16.559 16.097 1.00 30.71 68 LEU B O 1
ATOM 1515 N N . ARG B 1 89 ? 40.196 -17.236 14.044 1.00 31.04 69 ARG B N 1
ATOM 1516 C CA . ARG B 1 89 ? 41.423 -16.428 14.001 1.00 31.19 69 ARG B CA 1
ATOM 1517 C C . ARG B 1 89 ? 41.099 -14.928 13.958 1.00 31.31 69 ARG B C 1
ATOM 1518 O O . ARG B 1 89 ? 41.760 -14.126 14.608 1.00 31.57 69 ARG B O 1
ATOM 1526 N N . ILE B 1 90 ? 40.084 -14.574 13.168 1.00 32.01 70 ILE B N 1
ATOM 1527 C CA . ILE B 1 90 ? 39.604 -13.205 13.006 1.00 32.36 70 ILE B CA 1
ATOM 1528 C C . ILE B 1 90 ? 38.849 -12.801 14.278 1.00 32.67 70 ILE B C 1
ATOM 1529 O O . ILE B 1 90 ? 38.977 -11.678 14.761 1.00 33.74 70 ILE B O 1
ATOM 1534 N N . MET B 1 91 ? 38.131 -13.753 14.867 1.00 32.63 71 MET B N 1
ATOM 1535 C CA . MET B 1 91 ? 37.403 -13.511 16.112 1.00 32.06 71 MET B CA 1
ATOM 1536 C C . MET B 1 91 ? 38.298 -13.111 17.269 1.00 32.61 71 MET B C 1
ATOM 1537 O O . MET B 1 91 ? 38.014 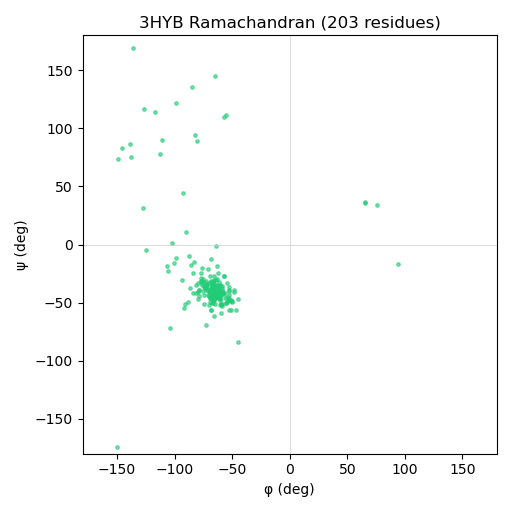-12.114 17.975 1.00 33.01 71 MET B O 1
ATOM 1542 N N . THR B 1 92 ? 39.385 -13.865 17.448 1.00 31.94 72 THR B N 1
ATOM 1543 C CA . THR B 1 92 ? 40.414 -13.570 18.456 1.00 31.19 72 THR B CA 1
ATOM 1544 C C . THR B 1 92 ? 41.107 -12.210 18.258 1.00 30.63 72 THR B C 1
ATOM 1545 O O . THR B 1 92 ? 41.344 -11.478 19.197 1.00 31.30 72 THR B O 1
ATOM 1549 N N . VAL B 1 93 ? 41.512 -11.935 17.035 1.00 31.30 73 VAL B N 1
ATOM 1550 C CA . VAL B 1 93 ? 42.267 -10.736 16.701 1.00 32.17 73 VAL B CA 1
ATOM 1551 C C . VAL B 1 93 ? 41.372 -9.470 16.874 1.00 32.86 73 VAL B C 1
ATOM 1552 O O . VAL B 1 93 ? 41.744 -8.546 17.592 1.00 33.56 73 VAL B O 1
ATOM 1556 N N . ARG B 1 94 ? 40.173 -9.471 16.289 1.00 33.37 74 ARG B N 1
ATOM 1557 C CA . ARG B 1 94 ? 39.235 -8.329 16.458 1.00 34.47 74 ARG B CA 1
ATOM 1558 C C . ARG B 1 94 ? 39.116 -7.963 17.953 1.00 34.64 74 ARG B C 1
ATOM 1559 O O . ARG B 1 94 ? 39.165 -6.782 18.340 1.00 35.34 74 ARG B O 1
ATOM 1567 N N . GLU B 1 95 ? 39.066 -9.001 18.790 1.00 34.58 75 GLU B N 1
ATOM 1568 C CA . GLU B 1 95 ? 38.864 -8.878 20.227 1.00 34.07 75 GLU B CA 1
ATOM 1569 C C . GLU B 1 95 ? 40.129 -8.410 20.934 1.00 34.84 75 GLU B C 1
ATOM 1570 O O . GLU B 1 95 ? 40.058 -7.676 21.931 1.00 34.25 75 GLU B O 1
ATOM 1576 N N . HIS B 1 96 ? 41.286 -8.858 20.423 1.00 34.75 76 HIS B N 1
ATOM 1577 C CA . HIS B 1 96 ? 42.582 -8.457 20.974 1.00 34.52 76 HIS B CA 1
ATOM 1578 C C . HIS B 1 96 ? 42.809 -6.963 20.728 1.00 34.25 76 HIS B C 1
ATOM 1579 O O . HIS B 1 96 ? 43.270 -6.258 21.591 1.00 33.87 76 HIS B O 1
ATOM 1586 N N . ILE B 1 97 ? 42.510 -6.519 19.515 1.00 35.54 77 ILE B N 1
ATOM 1587 C CA . ILE B 1 97 ? 42.654 -5.119 19.120 1.00 35.61 77 ILE B CA 1
ATOM 1588 C C . ILE B 1 97 ? 41.770 -4.275 20.003 1.00 36.29 77 ILE B C 1
ATOM 1589 O O . ILE B 1 97 ? 42.240 -3.343 20.636 1.00 37.60 77 ILE B O 1
ATOM 1594 N N . ALA B 1 98 ? 40.497 -4.654 20.097 1.00 37.38 78 ALA B N 1
ATOM 1595 C CA . ALA B 1 98 ? 39.505 -3.940 20.909 1.00 36.83 78 ALA B CA 1
ATOM 1596 C C . ALA B 1 98 ? 39.963 -3.752 22.348 1.00 37.26 78 ALA B C 1
ATOM 1597 O O . ALA B 1 98 ? 39.850 -2.647 22.895 1.00 38.81 78 ALA B O 1
ATOM 1599 N N . GLU B 1 99 ? 40.488 -4.800 22.967 1.00 36.64 79 GLU B N 1
ATOM 1600 C CA . GLU B 1 99 ? 40.967 -4.722 24.354 1.00 36.48 79 GLU B CA 1
ATOM 1601 C C . GLU B 1 99 ? 42.174 -3.798 24.500 1.00 36.67 79 GLU B C 1
ATOM 1602 O O . GLU B 1 99 ? 42.442 -3.272 25.574 1.00 35.04 79 GLU B O 1
ATOM 1608 N N . GLU B 1 100 ? 42.943 -3.664 23.424 1.00 37.58 80 GLU B N 1
ATOM 1609 C CA . GLU B 1 100 ? 44.145 -2.849 23.480 1.00 38.97 80 GLU B CA 1
ATOM 1610 C C . GLU B 1 100 ? 43.890 -1.360 23.183 1.00 39.36 80 GLU B C 1
ATOM 1611 O O . GLU B 1 100 ? 44.519 -0.500 23.784 1.00 38.23 80 GLU B O 1
ATOM 1617 N N . ILE B 1 101 ? 42.986 -1.078 22.233 1.00 39.49 81 ILE B N 1
ATOM 1618 C CA . ILE B 1 101 ? 42.832 0.282 21.752 1.00 40.38 81 ILE B CA 1
ATOM 1619 C C . ILE B 1 101 ? 41.582 1.042 22.213 1.00 40.57 81 ILE B C 1
ATOM 1620 O O . ILE B 1 101 ? 41.606 2.270 22.215 1.00 41.27 81 ILE B O 1
ATOM 1625 N N . ALA B 1 102 ? 40.518 0.326 22.605 1.00 40.64 82 ALA B N 1
ATOM 1626 C CA . ALA B 1 102 ? 39.185 0.930 22.752 1.00 39.90 82 ALA B CA 1
ATOM 1627 C C . ALA B 1 102 ? 39.171 2.038 23.783 1.00 39.66 82 ALA B C 1
ATOM 1628 O O . ALA B 1 102 ? 38.437 3.010 23.619 1.00 39.60 82 ALA B O 1
ATOM 1630 N N . GLU B 1 103 ? 39.972 1.879 24.838 1.00 39.16 83 GLU B N 1
ATOM 1631 C CA . GLU B 1 103 ? 40.031 2.850 25.934 1.00 38.35 83 GLU B CA 1
ATOM 1632 C C . GLU B 1 103 ? 40.642 4.199 25.537 1.00 37.92 83 GLU B C 1
ATOM 1633 O O . GLU B 1 103 ? 40.552 5.143 26.296 1.00 37.99 83 GLU B O 1
ATOM 1639 N N . PHE B 1 104 ? 41.269 4.280 24.367 1.00 37.54 84 PHE B N 1
ATOM 1640 C CA . PHE B 1 104 ? 41.939 5.504 23.943 1.00 37.40 84 PHE B CA 1
ATOM 1641 C C . PHE B 1 104 ? 41.067 6.277 22.963 1.00 37.39 84 PHE B C 1
ATOM 1642 O O . PHE B 1 104 ? 41.310 7.458 22.705 1.00 37.02 84 PHE B O 1
ATOM 1650 N N . LEU B 1 105 ? 40.057 5.589 22.427 1.00 37.00 85 LEU B N 1
ATOM 1651 C CA . LEU B 1 105 ? 39.166 6.134 21.414 1.00 36.96 85 LEU B CA 1
ATOM 1652 C C . LEU B 1 105 ? 38.327 7.338 21.871 1.00 36.84 85 LEU B C 1
ATOM 1653 O O . LEU B 1 105 ? 38.187 8.270 21.097 1.00 37.42 85 LEU B O 1
ATOM 1658 N N . PRO B 1 106 ? 37.759 7.314 23.103 1.00 36.41 86 PRO B N 1
ATOM 1659 C CA . PRO B 1 106 ? 36.981 8.469 23.555 1.00 36.40 86 PRO B CA 1
ATOM 1660 C C . PRO B 1 106 ? 37.731 9.793 23.473 1.00 35.89 86 PRO B C 1
ATOM 1661 O O . PRO B 1 106 ? 37.259 10.721 22.827 1.00 36.53 86 PRO B O 1
ATOM 1665 N N A GLU B 1 107 ? 38.898 9.839 24.092 0.60 35.93 87 GLU B N 1
ATOM 1666 N N B GLU B 1 107 ? 38.890 9.885 24.127 0.40 35.92 87 GLU B N 1
ATOM 1667 C CA A GLU B 1 107 ? 39.722 11.027 24.141 0.60 35.42 87 GLU B CA 1
ATOM 1668 C CA B GLU B 1 107 ? 39.699 11.113 24.102 0.40 35.49 87 GLU B CA 1
ATOM 1669 C C A GLU B 1 107 ? 40.196 11.462 22.742 0.60 35.32 87 GLU B C 1
ATOM 1670 C C B GLU B 1 107 ? 40.105 11.486 22.676 0.40 35.28 87 GLU B C 1
ATOM 1671 O O A GLU B 1 107 ? 40.253 12.658 22.446 0.60 35.27 87 GLU B O 1
ATOM 1672 O O B GLU B 1 107 ? 40.050 12.659 22.299 0.40 35.20 87 GLU B O 1
ATOM 1683 N N . MET B 1 108 ? 40.486 10.489 21.881 1.00 34.79 88 MET B N 1
ATOM 1684 C CA . MET B 1 108 ? 40.882 10.742 20.490 1.00 34.14 88 MET B CA 1
ATOM 1685 C C . MET B 1 108 ? 39.766 11.323 19.633 1.00 33.63 88 MET B C 1
ATOM 1686 O O . MET B 1 108 ? 40.017 12.191 18.807 1.00 33.55 88 MET B O 1
ATOM 1691 N N A VAL B 1 109 ? 38.545 10.844 19.815 0.70 33.49 89 VAL B N 1
ATOM 1692 N N B VAL B 1 109 ? 38.545 10.825 19.803 0.30 33.47 89 VAL B N 1
ATOM 1693 C CA A VAL B 1 109 ? 37.458 11.302 18.957 0.70 33.78 89 VAL B CA 1
ATOM 1694 C CA B VAL B 1 109 ? 37.434 11.284 18.967 0.30 33.41 89 VAL B CA 1
ATOM 1695 C C A VAL B 1 109 ? 36.953 12.670 19.420 0.70 33.46 89 VAL B C 1
ATOM 1696 C C B VAL B 1 109 ? 36.924 12.655 19.419 0.30 33.39 89 VAL B C 1
ATOM 1697 O O A VAL B 1 109 ? 36.757 13.556 18.597 0.70 33.26 89 VAL B O 1
ATOM 1698 O O B VAL B 1 109 ? 36.672 13.524 18.589 0.30 33.32 89 VAL B O 1
ATOM 1705 N N . VAL B 1 110 ? 36.814 12.837 20.734 1.00 33.54 90 VAL B N 1
ATOM 1706 C CA . VAL B 1 110 ? 36.374 14.093 21.334 1.00 33.42 90 VAL B CA 1
ATOM 1707 C C . VAL B 1 110 ? 37.365 15.206 21.006 1.00 33.48 90 VAL B C 1
ATOM 1708 O O . VAL B 1 110 ? 36.962 16.250 20.475 1.00 33.34 90 VAL B O 1
ATOM 1712 N N . THR B 1 111 ? 38.648 14.988 21.286 1.00 33.03 91 THR B N 1
ATOM 1713 C CA . THR B 1 111 ? 39.641 16.030 20.981 1.00 32.93 91 THR B CA 1
ATOM 1714 C C . THR B 1 111 ? 39.906 16.154 19.465 1.00 32.47 91 THR B C 1
ATOM 1715 O O . THR B 1 111 ? 40.153 17.259 18.967 1.00 32.04 91 THR B O 1
ATOM 1719 N N . GLY B 1 112 ? 39.797 15.036 18.741 1.00 31.75 92 GLY B N 1
ATOM 1720 C CA . GLY B 1 112 ? 39.829 15.046 17.281 1.00 31.34 92 GLY B CA 1
ATOM 1721 C C . GLY B 1 112 ? 38.782 15.972 16.675 1.00 31.61 92 GLY B C 1
ATOM 1722 O O . GLY B 1 112 ? 39.092 16.801 15.817 1.00 31.74 92 GLY B O 1
ATOM 1723 N N . ILE B 1 113 ? 37.536 15.830 17.124 1.00 31.54 93 ILE B N 1
ATOM 1724 C CA . ILE B 1 113 ? 36.414 16.620 16.616 1.00 31.11 93 ILE B CA 1
ATOM 1725 C C . ILE B 1 113 ? 36.582 18.084 16.990 1.00 31.12 93 ILE B C 1
ATOM 1726 O O . ILE B 1 113 ? 36.438 18.975 16.147 1.00 30.98 93 ILE B O 1
ATOM 1731 N N . GLN B 1 114 ? 36.918 18.321 18.253 1.00 30.86 94 GLN B N 1
ATOM 1732 C CA . GLN B 1 114 ? 37.130 19.671 18.746 1.00 31.18 94 GLN B CA 1
ATOM 1733 C C . GLN B 1 114 ? 38.246 20.414 17.990 1.00 31.37 94 GLN B C 1
ATOM 1734 O O . GLN B 1 114 ? 38.117 21.617 17.701 1.00 31.46 94 GLN B O 1
ATOM 1740 N N . GLN B 1 115 ? 39.298 19.676 17.630 1.00 30.74 95 GLN B N 1
ATOM 1741 C CA . GLN B 1 115 ? 40.438 20.211 16.882 1.00 30.81 95 GLN B CA 1
ATOM 1742 C C . GLN B 1 115 ? 40.114 20.461 15.401 1.00 30.14 95 GLN B C 1
ATOM 1743 O O . GLN B 1 115 ? 40.499 21.497 14.836 1.00 29.69 95 GLN B O 1
ATOM 1749 N N . ALA B 1 116 ? 39.426 19.508 14.780 1.00 29.94 96 ALA B N 1
ATOM 1750 C CA . ALA B 1 116 ? 38.961 19.659 13.403 1.00 29.78 96 ALA B CA 1
ATOM 1751 C C . ALA B 1 116 ? 37.959 20.805 13.258 1.00 30.00 96 ALA B C 1
ATOM 1752 O O . ALA B 1 116 ? 38.028 21.567 12.285 1.00 30.55 96 ALA B O 1
ATOM 1754 N N . ASN B 1 117 ? 37.050 20.950 14.227 1.00 30.13 97 ASN B N 1
ATOM 1755 C CA . ASN B 1 117 ? 36.074 22.063 14.211 1.00 29.91 97 ASN B CA 1
ATOM 1756 C C . ASN B 1 117 ? 36.780 23.383 14.443 1.00 30.94 97 ASN B C 1
ATOM 1757 O O . ASN B 1 117 ? 36.496 24.385 13.779 1.00 31.08 97 ASN B O 1
ATOM 1762 N N . MET B 1 118 ? 37.697 23.373 15.407 1.00 32.23 98 MET B N 1
ATOM 1763 C CA . MET B 1 118 ? 38.428 24.570 15.802 1.00 33.78 98 MET B CA 1
ATOM 1764 C C . MET B 1 118 ? 39.189 25.142 14.616 1.00 34.22 98 MET B C 1
ATOM 1765 O O . MET B 1 118 ? 39.265 26.356 14.457 1.00 34.30 98 MET B O 1
ATOM 1770 N N . GLU B 1 119 ? 39.706 24.264 13.758 1.00 35.03 99 GLU B N 1
ATOM 1771 C CA . GLU B 1 119 ? 40.378 24.711 12.545 1.00 35.70 99 GLU B CA 1
ATOM 1772 C C . GLU B 1 119 ? 39.444 25.499 11.637 1.00 35.82 99 GLU B C 1
ATOM 1773 O O . GLU B 1 119 ? 39.804 26.577 11.158 1.00 36.18 99 GLU B O 1
ATOM 1779 N N . LYS B 1 120 ? 38.240 24.970 11.436 1.00 36.11 100 LYS B N 1
ATOM 1780 C CA . LYS B 1 120 ? 37.321 25.487 10.418 1.00 36.37 100 LYS B CA 1
ATOM 1781 C C . LYS B 1 120 ? 36.601 26.754 10.864 1.00 36.23 100 LYS B C 1
ATOM 1782 O O . LYS B 1 120 ? 36.420 27.671 10.072 1.00 36.17 100 LYS B O 1
ATOM 1788 N N . ARG B 1 121 ? 36.213 26.798 12.136 1.00 36.32 101 ARG B N 1
ATOM 1789 C CA . ARG B 1 121 ? 35.681 28.012 12.757 1.00 36.39 101 ARG B CA 1
ATOM 1790 C C . ARG B 1 121 ? 36.697 29.159 12.789 1.00 36.98 101 ARG B C 1
ATOM 1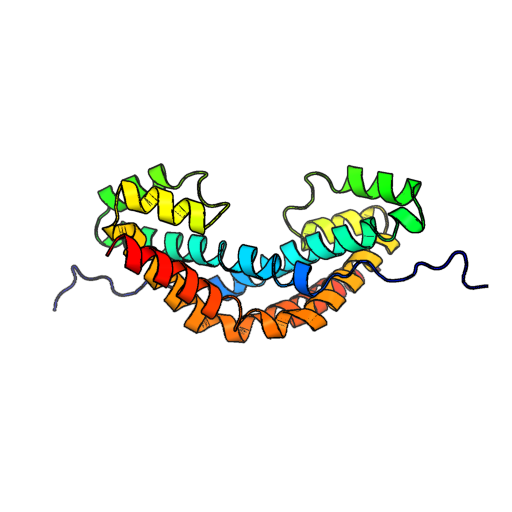791 O O . ARG B 1 121 ? 36.311 30.343 12.838 1.00 36.86 101 ARG B O 1
ATOM 1799 N N . ARG B 1 122 ? 37.984 28.805 12.756 1.00 37.18 102 ARG B N 1
ATOM 1800 C CA . ARG B 1 122 ? 39.053 29.793 12.726 1.00 37.79 102 ARG B CA 1
ATOM 1801 C C . ARG B 1 122 ? 39.166 30.457 11.351 1.00 38.12 102 ARG B C 1
ATOM 1802 O O . ARG B 1 122 ? 39.166 31.696 11.254 1.00 38.29 102 ARG B O 1
ATOM 1810 N N . GLN B 1 123 ? 39.244 29.651 10.291 1.00 38.31 103 GLN B N 1
ATOM 1811 C CA . GLN B 1 123 ? 39.324 30.202 8.928 1.00 38.56 103 GLN B CA 1
ATOM 1812 C C . GLN B 1 123 ? 38.003 30.854 8.462 1.00 38.83 103 GLN B C 1
ATOM 1813 O O . GLN B 1 123 ? 37.984 32.012 8.039 1.00 38.51 103 GLN B O 1
ATOM 1819 N N . HIS B 1 124 ? 36.904 30.111 8.573 1.00 39.29 104 HIS B N 1
ATOM 1820 C CA . HIS B 1 124 ? 35.592 30.591 8.135 1.00 39.44 104 HIS B CA 1
ATOM 1821 C C . HIS B 1 124 ? 35.036 31.664 9.078 1.00 39.79 104 HIS B C 1
ATOM 1822 O O . HIS B 1 124 ? 34.967 32.831 8.698 1.00 40.26 104 HIS B O 1
ATOM 1829 N N . LEU B 1 125 ? 34.663 31.280 10.300 1.00 40.19 105 LEU B N 1
ATOM 1830 C CA . LEU B 1 125 ? 34.111 32.230 11.287 1.00 40.41 105 LEU B CA 1
ATOM 1831 C C . LEU B 1 125 ? 35.168 33.193 11.850 1.00 40.43 105 LEU B C 1
ATOM 1832 O O . LEU B 1 125 ? 35.035 34.420 11.746 1.00 40.33 105 LEU B O 1
#

CATH classification: 1.10.1200.210

Solvent-accessible surface area: 12390 Å² total; per-residue (Å²): 159,79,73,183,96,55,120,46,50,94,42,95,57,185,80,10,9,131,47,0,10,62,39,2,20,16,42,0,0,77,6,0,7,126,5,0,38,36,25,3,41,96,69,60,80,100,33,13,110,80,0,106,97,33,6,77,84,70,42,103,76,2,48,50,1,0,60,77,0,12,137,99,61,60,79,3,0,58,90,0,0,75,18,0,34,79,0,0,91,73,5,2,121,113,2,23,130,60,0,29,72,20,0,67,52,22,0,121,53,24,81,86,81,55,98,166,84,78,183,102,42,119,43,61,93,34,90,54,163,81,9,7,104,42,0,5,137,40,1,28,22,44,0,4,79,7,0,6,117,4,0,34,33,23,1,43,95,81,59,81,100,50,14,123,80,0,109,99,36,4,79,74,78,60,86,74,3,40,132,5,0,57,54,0,11,141,108,73,68,113,9,0,56,87,0,0,80,16,5,40,76,0,0,88,60,4,2,110,109,2,10,109,67,0,30,82,24,0,67,104,20,0,109,72,20,81,160,126,74,99

Organism: Anabaena sp. (strain CA / ATCC 33047) (NCBI:txid52271)

Foldseek 3Di:
DCVVPDPDDPCPPVVVVVVVVQQVLLVLLVVLLVVVLVVCVVVPVVVSVVSVVVCVPPSRGNVSNLVVCCVPPVPVSVSSVVSSVVVCVVPVVPVVVCVVVVCVVVVVVVVVVPD/DDPVDDPDPPCPPVVVVVVVVQVLLLVLLVVLLVVLLVVCVVVPVVVSVVSVVLCVVVSPGSVVSLVVVCVVPVVSSVSSVVRSVVCCVVPVVVVVVCVVVVVVVVVVVVVVVPD

GO terms:
  GO:0042803 protein homodimerization activity (F, IDA)
  GO:0110102 ribulose bisphosphate carboxylase complex assembly (P, IDA)
  GO:0005515 protein binding (F, IPI)

Secondary structure (DSSP, 8-state):
---SS-S-----HHHHHHHHHHHHHHHHHHHHHHHHHHHHHHH-HHHHHHHHHHHTT--SSHHHHHHHHHHH-HHHHHHHHHHHHHHHHHHGGGHHHHHHHHHHHHHHHHHHH--/---SS-S-----HHHHHHHHHHHHHHHHHHHHHHHHHHHHHHH-HHHHHHHHHHHTTT-S-HHHHHHHHHHH-HHHHHHHHHHHHHHHHHHGGGHHHHHHHHHHHHHHHHHHHT-

Radius of gyration: 20.43 Å; Cα contacts (8 Å, |Δi|>4): 225; chains: 2; bounding box: 63×57×30 Å

Nearest PDB structures (foldseek):
  3hyb-assembly1_B  TM=1.009E+00  e=3.616E-16  Anabaena sp.
  3hyb-assembly1_A  TM=9.843E-01  e=1.617E-14  Anabaena sp.
  2wvw-assembly1_J  TM=1.010E+00  e=5.626E-14  Anabaena sp. CA = ATCC 33047
  2wvw-assembly1_I  TM=9.864E-01  e=6.812E-13  Anabaena sp. CA = ATCC 33047
  3rg6-assembly1_D  TM=9.790E-01  e=5.443E-12  Anabaena sp.

InterPro domains:
  IPR003435 Chaperonin-like RbcX [PF02341] (1-110)
  IPR003435 Chaperonin-like RbcX [PTHR33791] (6-112)
  IPR038052 Chaperonin-like RbcX superfamily [G3DSA:1.10.1200.210] (1-114)
  IPR038052 Chaperonin-like RbcX superfamily [SSF158615] (3-118)
  IPR046381 RuBisCO chaperone RbcX [MF_00855] (1-127)

Sequence (230 aa):
SSGLVVPRGSHMNLKQIAKKDTAKTLQSSYLTYQALRTVLAQQLGETNPPLALWLHNFSAGKVQDGEKYIEELFLEKPDLALRIMTVREHIAEEIAEFLPEMVVTGIQQANMEKRRQHLSSGLVPRGSHMNLKQIAKDTAKKTLQSYLTYQALRTVLAQQLGETNPPLALWLHNFSAGKVQDGEKYIEELFLEKPDLALRIMTVREHIAEEIAEFLPEEMVVVTGIQQANMEKRRQHL

B-factor: mean 36.31, std 4.22, range [21.68, 62.49]